Protein AF-A0A349FWA9-F1 (afdb_monomer)

Foldseek 3Di:
DLVVLLLVLLQQPLLACVQWDDDPVDPDIDGPSLVSLQVNQVCLVPDPCNVVLLDDPVNVVLVVVLVVLVVVLVVCVVVCVVVPNPVSVVVSVCSVRNCSSVSSCVVVDVVVCVVSNVVSLVSSLVQLVCCLPVPQFPCVCVVVVADGGHQARQTSNVHLLVSLLSLLVQLLVCVLVVNNVRNLVSLLNSLSHLDPNSLVNNVVSLVVVCVVVVDPCSVVSNVVSVVSNVPDDDPDDPRNPNPDCVVVVVVVVVVVD

Mean predicted aligned error: 5.36 Å

Secondary structure (DSSP, 8-state):
-HHHHHHHHHHHGGGGGGGEEE-TTSSSEEEHHHHHHHHHHHHHHTSTTHHHHT-STTHHHHHHHHHHHHHHHHHTHHHHTTTTHHHHHHHHHHHHHTTHHHHHHHHH-HHHHHHHHHHHHHHHHHHHHHHHHH--B-GGGGGGTPPP-BS---GGGT-HHHHHHHHHHHHHHHHHTT-HHHHHHHHHHHHHTT-HHHHHHHHHHHHHHHHHH--GGGGHHHHHHHHHHHHS---SSTTT-TT--HHHHHHHHHHH-

Structure (mmCIF, N/CA/C/O backbone):
data_AF-A0A349FWA9-F1
#
_entry.id   AF-A0A349FWA9-F1
#
loop_
_atom_site.group_PDB
_atom_site.id
_atom_site.type_symbol
_atom_site.label_atom_id
_atom_site.label_alt_id
_atom_site.label_comp_id
_atom_site.label_asym_id
_atom_site.label_entity_id
_atom_site.label_seq_id
_atom_site.pdbx_PDB_ins_code
_atom_site.Cartn_x
_atom_site.Cartn_y
_atom_site.Cartn_z
_atom_site.occupancy
_atom_site.B_iso_or_equiv
_atom_site.auth_seq_id
_atom_site.auth_comp_id
_atom_site.auth_asym_id
_atom_site.auth_atom_id
_atom_site.pdbx_PDB_model_num
ATOM 1 N N . MET A 1 1 ? -0.036 15.462 19.176 1.00 93.06 1 MET A N 1
ATOM 2 C CA . MET A 1 1 ? 1.122 14.867 18.472 1.00 93.06 1 MET A CA 1
ATOM 3 C C . MET A 1 1 ? 0.711 13.754 17.508 1.00 93.06 1 MET A C 1
ATOM 5 O O . MET A 1 1 ? 0.874 13.952 16.315 1.00 93.06 1 MET A O 1
ATOM 9 N N . THR A 1 2 ? 0.107 12.648 17.971 1.00 96.44 2 THR A N 1
ATOM 10 C CA . THR A 1 2 ? -0.265 11.483 17.129 1.00 96.44 2 THR A CA 1
ATOM 11 C C . THR A 1 2 ? -1.048 11.843 15.862 1.00 96.44 2 THR A C 1
ATOM 13 O O . THR A 1 2 ? -0.734 11.339 14.793 1.00 96.44 2 THR A O 1
ATOM 16 N N . TYR A 1 3 ? -2.023 12.757 15.954 1.00 97.25 3 TYR A N 1
ATOM 17 C CA . TYR A 1 3 ? -2.790 13.224 14.791 1.00 97.25 3 TYR A CA 1
ATOM 18 C C . TYR A 1 3 ? -1.904 13.819 13.686 1.00 97.25 3 TYR A C 1
ATOM 20 O O . TYR A 1 3 ? -2.007 13.405 12.539 1.00 97.25 3 TYR A O 1
ATOM 28 N N . PHE A 1 4 ? -1.003 14.742 14.030 1.00 98.00 4 PHE A N 1
ATOM 29 C CA . PHE A 1 4 ? -0.107 15.377 13.061 1.00 98.00 4 PHE A CA 1
ATOM 30 C C . PHE A 1 4 ? 0.889 14.381 12.459 1.00 98.00 4 PHE A C 1
ATOM 32 O O . PHE A 1 4 ? 1.137 14.428 11.260 1.00 98.00 4 PHE A O 1
ATOM 39 N N . LEU A 1 5 ? 1.396 13.433 13.256 1.00 98.12 5 LEU A N 1
ATOM 40 C CA . LEU A 1 5 ? 2.270 12.367 12.754 1.00 98.12 5 LEU A CA 1
ATOM 41 C C . LEU A 1 5 ? 1.534 11.421 11.790 1.00 98.12 5 LEU A C 1
ATOM 43 O O . LEU A 1 5 ? 2.110 10.992 10.793 1.00 98.12 5 LEU A O 1
ATOM 47 N N . LEU A 1 6 ? 0.249 11.137 12.031 1.00 97.62 6 LEU A N 1
ATOM 48 C CA . LEU A 1 6 ? -0.577 10.396 11.075 1.00 97.62 6 LEU A CA 1
ATOM 49 C C . LEU A 1 6 ? -0.814 11.178 9.786 1.00 97.62 6 LEU A C 1
ATOM 51 O O . LEU A 1 6 ? -0.736 10.590 8.714 1.00 97.62 6 LEU A O 1
ATOM 55 N N . LEU A 1 7 ? -1.078 12.486 9.865 1.00 98.25 7 LEU A N 1
ATOM 56 C CA . LEU A 1 7 ? -1.181 13.316 8.663 1.00 98.25 7 LEU A CA 1
ATOM 57 C C . LEU A 1 7 ? 0.127 13.289 7.870 1.00 98.25 7 LEU A C 1
ATOM 59 O O . LEU A 1 7 ? 0.095 13.079 6.662 1.00 98.25 7 LEU A O 1
ATOM 63 N N . LEU A 1 8 ? 1.268 13.422 8.548 1.00 98.25 8 LEU A N 1
ATOM 64 C CA . LEU A 1 8 ? 2.577 13.317 7.912 1.00 98.25 8 LEU A CA 1
ATOM 65 C C . LEU A 1 8 ? 2.768 11.944 7.254 1.00 98.25 8 LEU A C 1
ATOM 67 O O . LEU A 1 8 ? 3.168 11.879 6.100 1.00 98.25 8 LEU A O 1
ATOM 71 N N . THR A 1 9 ? 2.396 10.856 7.937 1.00 98.00 9 THR A N 1
ATOM 72 C CA . THR A 1 9 ? 2.423 9.496 7.366 1.00 98.00 9 THR A CA 1
ATOM 73 C C . THR A 1 9 ? 1.592 9.426 6.083 1.00 98.00 9 THR A C 1
ATOM 75 O O . THR A 1 9 ? 2.061 8.905 5.072 1.00 98.00 9 THR A O 1
ATOM 78 N N . 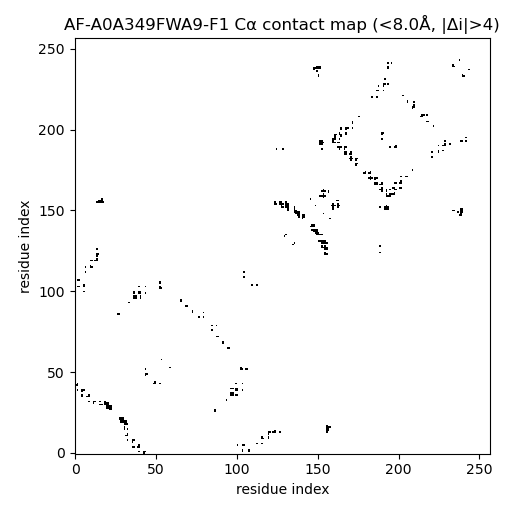LEU A 1 10 ? 0.376 9.990 6.104 1.00 98.00 10 LEU A N 1
ATOM 79 C CA . LEU A 1 10 ? -0.526 10.020 4.953 1.00 98.00 10 LEU A CA 1
ATOM 80 C C . LEU A 1 10 ? 0.058 10.806 3.774 1.00 98.00 10 LEU A C 1
ATOM 82 O O . LEU A 1 10 ? -0.127 10.394 2.638 1.00 98.00 10 LEU A O 1
ATOM 86 N N . TYR A 1 11 ? 0.790 11.889 4.010 1.00 98.00 11 TYR A N 1
ATOM 87 C CA . TYR A 1 11 ? 1.409 12.650 2.922 1.00 98.00 11 TYR A CA 1
ATOM 88 C C . TYR A 1 11 ? 2.767 12.097 2.469 1.00 98.00 11 TYR A C 1
ATOM 90 O O . TYR A 1 11 ? 3.175 12.379 1.349 1.00 98.00 11 TYR A O 1
ATOM 98 N N . VAL A 1 12 ? 3.446 11.286 3.284 1.00 97.94 12 VAL A N 1
ATOM 99 C CA . VAL A 1 12 ? 4.757 10.695 2.958 1.00 97.94 12 VAL A CA 1
ATOM 100 C C . VAL A 1 12 ? 4.633 9.374 2.199 1.00 97.94 12 VAL A C 1
ATOM 102 O O . VAL A 1 12 ? 5.381 9.150 1.248 1.00 97.94 12 VAL A O 1
ATOM 105 N N . TRP A 1 13 ? 3.695 8.497 2.576 1.00 97.19 13 TRP A N 1
ATOM 106 C CA . TRP A 1 13 ? 3.593 7.167 1.959 1.00 97.19 13 TRP A CA 1
ATOM 107 C C . TRP A 1 13 ? 3.430 7.166 0.424 1.00 97.19 13 TRP A C 1
ATOM 109 O O . TRP A 1 13 ? 3.991 6.258 -0.192 1.00 97.19 13 TRP A O 1
ATOM 119 N N . PRO A 1 14 ? 2.762 8.148 -0.232 1.00 98.06 14 PRO A N 1
ATOM 120 C CA . PRO A 1 14 ? 2.617 8.160 -1.686 1.00 98.06 14 PRO A CA 1
ATOM 121 C C . PRO A 1 14 ? 3.943 8.244 -2.439 1.00 98.06 14 PRO A C 1
ATOM 123 O O . PRO A 1 14 ? 3.976 7.939 -3.626 1.00 98.06 14 PRO A O 1
ATOM 126 N N . PHE A 1 15 ? 5.026 8.665 -1.785 1.00 97.75 15 PHE A N 1
ATOM 127 C CA . PHE A 1 15 ? 6.333 8.812 -2.418 1.00 97.75 15 PHE A CA 1
ATOM 128 C C . PHE A 1 15 ? 7.190 7.544 -2.358 1.00 97.75 15 PHE A C 1
ATOM 130 O O . PHE A 1 15 ? 8.155 7.453 -3.108 1.00 97.75 15 PHE A O 1
ATOM 137 N N . GLY A 1 16 ? 6.842 6.553 -1.531 1.00 94.44 16 GLY A N 1
ATOM 138 C CA . GLY A 1 16 ? 7.479 5.233 -1.555 1.00 94.44 16 GLY A CA 1
ATOM 139 C C . GLY A 1 16 ? 9.014 5.266 -1.568 1.00 94.44 16 GLY A C 1
ATOM 140 O O . GLY A 1 16 ? 9.646 5.838 -0.679 1.00 94.44 16 GLY A O 1
ATOM 141 N N . GLN A 1 17 ? 9.596 4.669 -2.612 1.00 94.62 17 GLN A N 1
ATOM 142 C CA . GLN A 1 17 ? 11.039 4.578 -2.861 1.00 94.62 17 GLN A CA 1
ATOM 143 C C . GLN A 1 17 ? 11.700 5.932 -3.162 1.00 94.62 17 GLN A C 1
ATOM 145 O O . GLN A 1 17 ? 12.908 6.064 -2.983 1.00 94.62 17 GLN A O 1
ATOM 150 N N . LEU A 1 18 ? 10.942 6.954 -3.578 1.00 94.81 18 LEU A N 1
ATOM 151 C CA . LEU A 1 18 ? 11.483 8.293 -3.858 1.00 94.81 18 LEU A CA 1
ATOM 152 C C . LEU A 1 18 ? 12.011 8.984 -2.595 1.00 94.81 18 LEU A C 1
ATOM 154 O O . LEU A 1 18 ? 12.867 9.855 -2.687 1.00 94.81 18 LEU A O 1
ATOM 158 N N . LEU A 1 19 ? 11.506 8.593 -1.421 1.00 95.75 19 LEU A N 1
ATOM 159 C CA . LEU A 1 19 ? 11.972 9.070 -0.115 1.00 95.75 19 LEU A CA 1
ATOM 160 C C . LEU A 1 19 ? 12.727 7.972 0.645 1.00 95.75 19 LEU A C 1
ATOM 162 O O . LEU A 1 19 ? 12.622 7.861 1.870 1.00 95.75 19 LEU A O 1
ATOM 166 N N . SER A 1 20 ? 13.447 7.126 -0.089 1.00 92.75 20 SER A N 1
ATOM 167 C CA . SER A 1 20 ? 14.335 6.120 0.479 1.00 92.75 20 SER A CA 1
ATOM 168 C C . SER A 1 20 ? 15.769 6.642 0.572 1.00 92.75 20 SER A C 1
ATOM 170 O O . SER A 1 20 ? 16.197 7.480 -0.222 1.00 92.75 20 SER A O 1
ATOM 172 N N . PHE A 1 21 ? 16.511 6.164 1.566 1.00 90.06 21 PHE A N 1
ATOM 173 C CA . PHE A 1 21 ? 17.928 6.457 1.720 1.00 90.06 21 PHE A CA 1
ATOM 174 C C . PHE A 1 21 ? 18.689 5.181 2.076 1.00 90.06 21 PHE A C 1
ATOM 176 O O . PHE A 1 21 ? 18.283 4.393 2.937 1.00 90.06 21 PHE A O 1
ATOM 183 N N . SER A 1 22 ? 19.807 4.983 1.385 1.00 85.50 22 SER A N 1
ATOM 184 C CA . SER A 1 22 ? 20.729 3.880 1.632 1.00 85.50 22 SER A CA 1
ATOM 185 C C . SER A 1 22 ? 21.863 4.379 2.513 1.00 85.50 22 SER A C 1
ATOM 187 O O . SER A 1 22 ? 22.521 5.368 2.192 1.00 85.50 22 SER A O 1
ATOM 189 N N . VAL A 1 23 ? 22.088 3.700 3.633 1.00 82.06 23 VAL A N 1
ATOM 190 C CA . VAL A 1 23 ? 23.223 3.975 4.516 1.00 82.06 23 VAL A CA 1
ATOM 191 C C . VAL A 1 23 ? 24.351 3.031 4.094 1.00 82.06 23 VAL A C 1
ATOM 193 O O . VAL A 1 23 ? 24.132 1.826 4.155 1.00 82.06 23 VAL A O 1
ATOM 196 N N . PRO A 1 24 ? 25.538 3.518 3.680 1.00 77.31 24 PRO A N 1
ATOM 197 C CA . PRO A 1 24 ? 26.596 2.673 3.110 1.00 77.31 24 PRO A CA 1
ATOM 198 C C . PRO A 1 24 ? 27.017 1.480 3.982 1.00 77.31 24 PRO A C 1
ATOM 200 O O . PRO A 1 24 ? 27.461 0.462 3.464 1.00 77.31 24 PRO A O 1
ATOM 203 N N . GLN A 1 25 ? 26.879 1.598 5.305 1.00 76.88 25 GLN A N 1
ATOM 204 C CA . GLN A 1 25 ? 27.239 0.564 6.277 1.00 76.88 25 GLN A CA 1
ATOM 205 C C . GLN A 1 25 ? 26.102 -0.426 6.579 1.00 76.88 25 GLN A C 1
ATOM 207 O O . GLN A 1 25 ? 26.331 -1.430 7.253 1.00 76.88 25 GLN A O 1
ATOM 212 N N . LEU A 1 26 ? 24.875 -0.150 6.129 1.00 75.62 26 LEU A N 1
ATOM 213 C CA . LEU A 1 26 ? 23.714 -1.009 6.348 1.00 75.62 26 LEU A CA 1
ATOM 214 C C . LEU A 1 26 ? 23.350 -1.705 5.038 1.00 75.62 26 LEU A C 1
ATOM 216 O O . LEU A 1 26 ? 23.169 -1.069 4.006 1.00 75.62 26 LEU A O 1
ATOM 220 N N . SER A 1 27 ? 23.159 -3.021 5.088 1.00 76.81 27 SER A N 1
ATOM 221 C CA . SER A 1 27 ? 22.726 -3.826 3.937 1.00 76.81 27 SER A CA 1
ATOM 222 C C . SER A 1 27 ? 21.251 -3.626 3.561 1.00 76.81 27 SER A C 1
ATOM 224 O O . SER A 1 27 ? 20.695 -4.414 2.798 1.00 76.81 27 SER A O 1
ATOM 226 N N . PHE A 1 28 ? 20.587 -2.605 4.111 1.00 78.19 28 PHE A N 1
ATOM 227 C CA . PHE A 1 28 ? 19.173 -2.346 3.884 1.00 78.19 28 PHE A CA 1
ATOM 228 C C . PHE A 1 28 ? 18.866 -0.868 3.703 1.00 78.19 28 PHE A C 1
ATOM 230 O O . PHE A 1 28 ? 19.484 0.017 4.295 1.00 78.19 28 PHE A O 1
ATOM 237 N N . THR A 1 29 ? 17.832 -0.630 2.908 1.00 87.19 29 THR A N 1
ATOM 238 C CA . THR A 1 29 ? 17.287 0.693 2.645 1.00 87.19 29 THR A CA 1
ATOM 239 C C . THR A 1 29 ? 16.315 1.095 3.747 1.00 87.19 29 THR A C 1
ATOM 241 O O . THR A 1 29 ? 15.430 0.318 4.135 1.00 87.19 29 THR A O 1
ATOM 244 N N . LEU A 1 30 ? 16.466 2.322 4.238 1.00 90.38 30 LEU A N 1
ATOM 245 C CA . LEU A 1 30 ? 15.535 2.955 5.162 1.00 90.38 30 LEU A CA 1
ATOM 246 C C . LEU A 1 30 ? 14.610 3.896 4.396 1.00 90.38 30 LEU A C 1
ATOM 248 O O . LEU A 1 30 ? 15.042 4.642 3.518 1.00 90.38 30 LEU A O 1
ATOM 252 N N . TYR A 1 31 ? 13.328 3.869 4.742 1.00 93.75 31 TYR A N 1
ATOM 253 C CA . TYR A 1 31 ? 12.343 4.774 4.165 1.00 93.75 31 TYR A CA 1
ATOM 254 C C . TYR A 1 31 ? 12.112 5.941 5.110 1.00 93.75 31 TYR A C 1
ATOM 256 O O . TYR A 1 31 ? 12.016 5.753 6.325 1.00 93.75 31 TYR A O 1
ATOM 264 N N . PHE A 1 32 ? 11.900 7.142 4.574 1.00 96.31 32 PHE A N 1
ATOM 265 C CA . PHE A 1 32 ? 11.426 8.258 5.394 1.00 96.31 32 PHE A CA 1
ATOM 266 C C . PHE A 1 32 ? 10.111 7.906 6.114 1.00 96.31 32 PHE A C 1
ATOM 268 O O . PHE A 1 32 ? 9.896 8.292 7.263 1.00 96.31 32 PHE A O 1
ATOM 275 N N . LEU A 1 33 ? 9.275 7.076 5.480 1.00 96.94 33 LEU A N 1
ATOM 276 C CA . LEU A 1 33 ? 8.078 6.511 6.094 1.00 96.94 33 LEU A CA 1
ATOM 277 C C . LEU A 1 33 ? 8.386 5.707 7.368 1.00 96.94 33 LEU A C 1
ATOM 279 O O . LEU A 1 33 ? 7.659 5.861 8.345 1.00 96.94 33 LEU A O 1
ATOM 283 N N . ASP A 1 34 ? 9.465 4.915 7.405 1.00 96.00 34 ASP A N 1
ATOM 284 C CA . ASP A 1 34 ? 9.836 4.136 8.598 1.00 96.00 34 ASP A CA 1
ATOM 285 C C . ASP A 1 34 ? 10.068 5.049 9.805 1.00 96.00 34 ASP A C 1
ATOM 287 O O . ASP A 1 34 ? 9.601 4.756 10.906 1.00 96.00 34 ASP A O 1
ATOM 291 N N . LEU A 1 35 ? 10.747 6.181 9.591 1.00 96.31 35 LEU A N 1
ATOM 292 C CA . LEU A 1 35 ? 11.027 7.159 10.641 1.00 96.31 35 LEU A CA 1
ATOM 293 C C . LEU A 1 35 ? 9.736 7.780 11.177 1.00 96.31 35 LEU A C 1
ATOM 295 O O . LEU A 1 35 ? 9.523 7.833 12.389 1.00 96.31 35 LEU A O 1
ATOM 299 N N . VAL A 1 36 ? 8.840 8.214 10.287 1.00 97.94 36 VAL A N 1
ATOM 300 C CA . VAL A 1 36 ? 7.564 8.822 10.692 1.00 97.94 36 VAL A CA 1
ATOM 301 C C . VAL A 1 36 ? 6.694 7.809 11.441 1.00 97.94 36 VAL A C 1
ATOM 303 O O . VAL A 1 36 ? 6.123 8.135 12.483 1.00 97.94 36 VAL A O 1
ATOM 306 N N . VAL A 1 37 ? 6.629 6.566 10.961 1.00 98.12 37 VAL A N 1
ATOM 307 C CA . VAL A 1 37 ? 5.858 5.481 11.587 1.00 98.12 37 VAL A CA 1
ATOM 308 C C . VAL A 1 37 ? 6.448 5.096 12.950 1.00 98.12 37 VAL A C 1
ATOM 310 O O . VAL A 1 37 ? 5.698 4.871 13.902 1.00 98.12 37 VAL A O 1
ATOM 313 N N . PHE A 1 38 ? 7.774 5.118 13.099 1.00 98.00 38 PHE A N 1
ATOM 314 C CA . PHE A 1 38 ? 8.429 4.954 14.397 1.00 98.00 38 PHE A CA 1
ATOM 315 C C . PHE A 1 38 ? 8.049 6.066 15.383 1.00 98.00 38 PHE A C 1
ATOM 317 O O . PHE A 1 38 ? 7.692 5.779 16.527 1.00 98.00 38 PHE A O 1
ATOM 324 N N . LEU A 1 39 ? 8.015 7.327 14.941 1.00 98.25 39 LEU A N 1
ATOM 325 C CA . LEU A 1 39 ? 7.539 8.434 15.777 1.00 98.25 39 LEU A CA 1
ATOM 326 C C . LEU A 1 39 ? 6.056 8.280 16.151 1.00 98.25 39 LEU A C 1
ATOM 328 O O . LEU A 1 39 ? 5.678 8.583 17.288 1.00 98.25 39 LEU A O 1
ATOM 332 N N . VAL A 1 40 ? 5.210 7.775 15.241 1.00 98.25 40 VAL A N 1
ATOM 333 C CA . VAL A 1 40 ? 3.814 7.429 15.568 1.00 98.25 40 VAL A CA 1
ATOM 334 C C . VAL A 1 40 ? 3.787 6.388 16.685 1.00 98.25 40 VAL A C 1
ATOM 336 O O . VAL A 1 40 ? 3.109 6.616 17.690 1.00 98.25 40 VAL A O 1
ATOM 339 N N . PHE A 1 41 ? 4.552 5.302 16.563 1.00 98.19 41 PHE A N 1
ATOM 340 C CA . PHE A 1 41 ? 4.643 4.263 17.588 1.00 98.19 41 PHE A CA 1
ATOM 341 C C . PHE A 1 41 ? 5.072 4.825 18.951 1.00 98.19 41 PHE A C 1
ATOM 343 O O . PHE A 1 41 ? 4.356 4.619 19.936 1.00 98.19 41 PHE A O 1
ATOM 350 N N . LEU A 1 42 ? 6.156 5.610 19.011 1.00 97.88 42 LEU A N 1
ATOM 351 C CA . LEU A 1 42 ? 6.598 6.252 20.256 1.00 97.88 42 LEU A CA 1
ATOM 352 C C . LEU A 1 42 ? 5.507 7.157 20.845 1.00 97.88 42 LEU A C 1
ATOM 354 O O . LEU A 1 42 ? 5.255 7.119 22.050 1.00 97.88 42 LEU A O 1
ATOM 358 N N . SER A 1 43 ? 4.791 7.914 20.004 1.00 97.81 43 SER A N 1
ATOM 359 C CA . SER A 1 43 ? 3.692 8.771 20.468 1.00 97.81 43 SER A CA 1
ATOM 360 C C . SER A 1 43 ? 2.556 7.991 21.144 1.00 97.81 43 SER A C 1
ATOM 362 O O . SER A 1 43 ? 1.914 8.519 22.053 1.00 97.81 43 SER A O 1
ATOM 364 N N . LEU A 1 44 ? 2.306 6.742 20.726 1.00 96.94 44 LEU A N 1
ATOM 365 C CA . LEU A 1 44 ? 1.308 5.874 21.354 1.00 96.94 44 LEU A CA 1
ATOM 366 C C . LEU A 1 44 ? 1.827 5.248 22.647 1.00 96.94 44 LEU A C 1
ATOM 368 O O . LEU A 1 44 ? 1.109 5.239 23.646 1.00 96.94 44 LEU A O 1
ATOM 372 N N . VAL A 1 45 ? 3.061 4.736 22.637 1.00 96.31 45 VAL A N 1
ATOM 373 C CA . VAL A 1 45 ? 3.674 4.064 23.795 1.00 96.31 45 VAL A CA 1
ATOM 374 C C . VAL A 1 45 ? 3.824 5.024 24.974 1.00 96.31 45 VAL A C 1
ATOM 376 O O . VAL A 1 45 ? 3.500 4.660 26.106 1.00 96.31 45 VAL A O 1
ATOM 379 N N . PHE A 1 46 ? 4.224 6.269 24.713 1.00 97.06 46 PHE A N 1
ATOM 380 C CA . PHE A 1 46 ? 4.358 7.305 25.740 1.00 97.06 46 PHE A CA 1
ATOM 381 C C . PHE A 1 46 ? 3.051 8.054 26.045 1.00 97.06 46 PHE A C 1
ATOM 383 O O . PHE A 1 46 ? 3.023 8.933 26.907 1.00 97.06 46 PHE A O 1
ATOM 390 N N . SER A 1 47 ? 1.938 7.702 25.392 1.00 96.00 47 SER A N 1
ATOM 391 C CA . SER A 1 47 ? 0.636 8.282 25.717 1.00 96.00 47 SER A CA 1
ATOM 392 C C . SER A 1 47 ? 0.168 7.847 27.107 1.00 96.00 47 SER A C 1
ATOM 394 O O . SER A 1 47 ? 0.222 6.668 27.471 1.00 96.00 47 SER A O 1
ATOM 396 N N . ARG A 1 48 ? -0.415 8.785 27.867 1.00 94.94 48 ARG A N 1
ATOM 397 C CA . ARG A 1 48 ? -1.098 8.478 29.139 1.00 94.94 48 ARG A CA 1
ATOM 398 C C . ARG A 1 48 ? -2.222 7.449 28.955 1.00 94.94 48 ARG A C 1
ATOM 400 O O . ARG A 1 48 ? -2.502 6.686 29.871 1.00 94.94 48 ARG A O 1
ATOM 407 N N . LYS A 1 49 ? -2.809 7.377 27.753 1.00 93.38 49 LYS A N 1
ATOM 408 C CA . LYS A 1 49 ? -3.899 6.454 27.393 1.00 93.38 49 LYS A CA 1
ATOM 409 C C . LYS A 1 49 ? -3.425 5.165 26.708 1.00 93.38 49 LYS A C 1
ATOM 411 O O . LYS A 1 49 ? -4.235 4.476 26.097 1.00 93.38 49 LYS A O 1
ATOM 416 N N . ARG A 1 50 ? -2.133 4.804 26.784 1.00 93.44 50 ARG A N 1
ATOM 417 C CA . ARG A 1 50 ? -1.572 3.646 26.052 1.00 93.44 50 ARG A CA 1
ATOM 418 C C . ARG A 1 50 ? -2.376 2.350 26.224 1.00 93.44 50 ARG A C 1
ATOM 420 O O . ARG A 1 50 ? -2.613 1.652 25.246 1.00 93.44 50 ARG A O 1
ATOM 427 N N . LYS A 1 51 ? -2.848 2.051 27.443 1.00 92.12 51 LYS A N 1
ATOM 428 C CA . LYS A 1 51 ? -3.612 0.824 27.725 1.00 92.12 51 LYS A CA 1
ATOM 429 C C . LYS A 1 51 ? -4.918 0.779 26.932 1.00 92.12 51 LYS A C 1
ATOM 431 O O . LYS A 1 51 ? -5.212 -0.241 26.329 1.00 92.12 51 LYS A O 1
ATOM 436 N N . GLU A 1 52 ? -5.654 1.887 26.888 1.00 92.38 52 GLU A N 1
ATOM 437 C CA . GLU A 1 52 ? -6.905 2.009 26.129 1.00 92.38 52 GLU A CA 1
ATOM 438 C C . GLU A 1 52 ? -6.658 1.948 24.618 1.00 92.38 52 GLU A C 1
ATOM 440 O O . GLU A 1 52 ? -7.397 1.291 23.891 1.00 92.38 52 GLU A O 1
ATOM 445 N N . ILE A 1 53 ? -5.595 2.609 24.145 1.00 93.00 53 ILE A N 1
ATOM 446 C CA . ILE A 1 53 ? -5.243 2.683 22.720 1.00 93.00 53 ILE A CA 1
ATOM 447 C C . ILE A 1 53 ? -4.959 1.292 22.152 1.00 93.00 53 ILE A C 1
ATOM 449 O O . ILE A 1 53 ? -5.463 0.946 21.082 1.00 93.00 53 ILE A O 1
ATOM 453 N N . PHE A 1 54 ? -4.168 0.496 22.872 1.00 93.31 54 PHE A N 1
ATOM 454 C CA . PHE A 1 54 ? -3.811 -0.856 22.453 1.00 93.31 54 PHE A CA 1
ATOM 455 C C . PHE A 1 54 ? -4.871 -1.900 22.822 1.00 93.31 54 PHE A C 1
ATOM 457 O O . PHE A 1 54 ? -4.683 -3.069 22.506 1.00 93.31 54 PHE A O 1
ATOM 464 N N . LEU A 1 55 ? -6.000 -1.534 23.437 1.00 92.00 55 LEU A N 1
ATOM 465 C CA . LEU A 1 55 ? -7.069 -2.484 23.747 1.00 92.00 55 LEU A CA 1
ATOM 466 C C . LEU A 1 55 ? -7.997 -2.668 22.535 1.00 92.00 55 LEU A C 1
ATOM 468 O O . LEU A 1 55 ? -8.712 -1.753 22.119 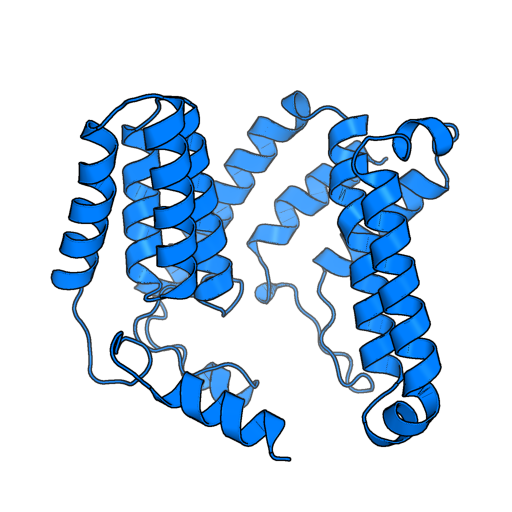1.00 92.00 55 LEU A O 1
ATOM 472 N N . GLY A 1 56 ? -8.019 -3.859 21.938 1.00 88.12 56 GLY A N 1
ATOM 473 C CA . GLY A 1 56 ? -8.866 -4.151 20.782 1.00 88.12 56 GLY A CA 1
ATOM 474 C C . GLY A 1 56 ? -8.900 -5.625 20.400 1.00 88.12 56 GLY A C 1
ATOM 475 O O . GLY A 1 56 ? -8.083 -6.419 20.861 1.00 88.12 56 GLY A O 1
ATOM 476 N N . SER A 1 57 ? -9.836 -5.979 19.517 1.00 90.31 57 SER A N 1
ATOM 477 C CA . SER A 1 57 ? -10.012 -7.352 19.025 1.00 90.31 57 SER A CA 1
ATOM 478 C C . SER A 1 57 ? -8.771 -7.894 18.312 1.00 90.31 57 SER A C 1
ATOM 480 O O . SER A 1 57 ? -8.470 -9.077 18.424 1.00 90.31 57 SER A O 1
ATOM 482 N N . ILE A 1 58 ? -8.019 -7.028 17.625 1.00 94.06 58 ILE A N 1
ATOM 483 C CA . ILE A 1 58 ? -6.802 -7.416 16.900 1.00 94.06 58 ILE A CA 1
ATOM 484 C C . ILE A 1 58 ? -5.568 -7.544 17.801 1.00 94.06 58 ILE A C 1
ATOM 486 O O . ILE A 1 58 ? -4.598 -8.184 17.412 1.00 94.06 58 ILE A O 1
ATOM 490 N N . THR A 1 59 ? -5.588 -6.979 19.012 1.00 94.62 59 THR A N 1
ATOM 491 C CA . THR A 1 59 ? -4.395 -6.896 19.865 1.00 94.62 59 THR A CA 1
ATOM 492 C C . THR A 1 59 ? -3.891 -8.270 20.275 1.00 94.62 59 THR A C 1
ATOM 494 O O . THR A 1 59 ? -2.705 -8.547 20.135 1.00 94.62 59 THR A O 1
ATOM 497 N N . LYS A 1 60 ? -4.775 -9.153 20.755 1.00 95.31 60 LYS A N 1
ATOM 498 C CA . LYS A 1 60 ? -4.375 -10.499 21.189 1.00 95.31 60 LYS A CA 1
ATOM 499 C C . LYS A 1 60 ? -3.831 -11.341 20.020 1.00 95.31 60 LYS A C 1
ATOM 501 O O . LYS A 1 60 ? -2.724 -11.852 20.168 1.00 95.31 60 LYS A O 1
ATOM 506 N N . PRO A 1 61 ? -4.519 -11.453 18.863 1.00 96.31 61 PRO A N 1
ATOM 507 C CA . PRO A 1 61 ? -3.959 -12.123 17.688 1.00 96.31 61 PRO A CA 1
ATOM 508 C C . PRO A 1 61 ? -2.618 -11.538 17.238 1.00 96.31 61 PRO A C 1
ATOM 510 O O . PRO A 1 61 ? -1.689 -12.291 16.958 1.00 96.31 61 PRO A O 1
ATOM 513 N N . LEU A 1 62 ? -2.494 -10.206 17.220 1.00 96.25 62 LEU A N 1
ATOM 514 C CA . LEU A 1 62 ? -1.256 -9.533 16.837 1.00 96.25 62 LEU A CA 1
ATOM 515 C C . LEU A 1 62 ? -0.113 -9.864 17.801 1.00 96.25 62 LEU A C 1
ATOM 517 O O . LEU A 1 62 ? 0.979 -10.178 17.345 1.00 96.25 62 LEU A O 1
ATOM 521 N N . LEU A 1 63 ? -0.352 -9.832 19.114 1.00 95.75 63 LEU A N 1
ATOM 522 C CA . LEU A 1 63 ? 0.663 -10.182 20.108 1.00 95.75 63 LEU A CA 1
ATOM 523 C C . LEU A 1 63 ? 1.113 -11.635 19.965 1.00 95.75 63 LEU A C 1
ATOM 525 O O . LEU A 1 63 ? 2.312 -11.879 19.964 1.00 95.75 63 LEU A O 1
ATOM 529 N N . ILE A 1 64 ? 0.184 -12.578 19.775 1.00 97.00 64 ILE A N 1
ATOM 530 C CA . ILE A 1 64 ? 0.528 -13.989 19.538 1.00 97.00 64 ILE A CA 1
ATOM 531 C C . ILE A 1 64 ? 1.409 -14.113 18.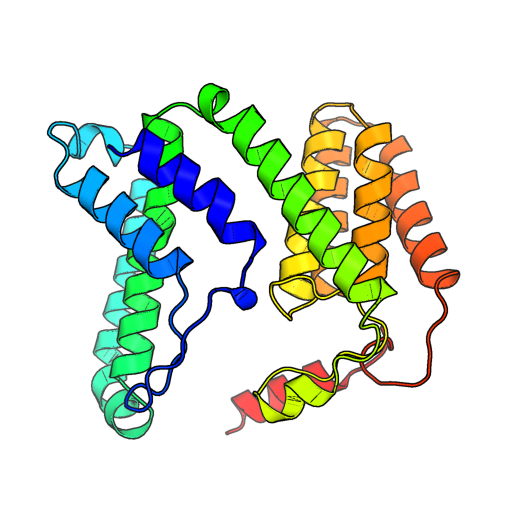292 1.00 97.00 64 ILE A C 1
ATOM 533 O O . ILE A 1 64 ? 2.462 -14.745 18.343 1.00 97.00 64 ILE A O 1
ATOM 537 N N . PHE A 1 65 ? 1.017 -13.473 17.190 1.00 97.19 65 PHE A N 1
ATOM 538 C CA . PHE A 1 65 ? 1.784 -13.497 15.949 1.00 97.19 65 PHE A CA 1
ATOM 539 C C . PHE A 1 65 ? 3.186 -12.888 16.113 1.00 97.19 65 PHE A C 1
ATOM 541 O O . PHE A 1 65 ? 4.173 -13.498 15.704 1.00 97.19 65 PHE A O 1
ATOM 548 N N . LEU A 1 66 ? 3.295 -11.726 16.765 1.00 96.50 66 LEU A N 1
ATOM 549 C CA . LEU A 1 66 ? 4.578 -11.076 17.038 1.00 96.50 66 LEU A CA 1
ATOM 550 C C . LEU A 1 66 ? 5.456 -11.910 17.980 1.00 96.50 66 LEU A C 1
ATOM 552 O O . LEU A 1 66 ? 6.666 -11.972 17.775 1.00 96.50 66 LEU A O 1
ATOM 556 N N . SER A 1 67 ? 4.870 -12.587 18.971 1.00 96.50 67 SER A N 1
ATOM 557 C CA . SER A 1 67 ? 5.594 -13.515 19.844 1.00 96.50 67 SER A CA 1
ATOM 558 C C . SER A 1 67 ? 6.140 -14.706 19.064 1.00 96.50 67 SER A C 1
ATOM 560 O O . SER A 1 67 ? 7.308 -15.039 19.228 1.00 96.50 67 SER A O 1
ATOM 562 N N . VAL A 1 68 ? 5.343 -15.310 18.177 1.00 96.94 68 VAL A N 1
ATOM 563 C CA . VAL A 1 68 ? 5.809 -16.404 17.310 1.00 96.94 68 VAL A CA 1
ATOM 564 C C . VAL A 1 68 ? 6.944 -15.929 16.399 1.00 96.94 68 VAL A C 1
ATOM 566 O O . VAL A 1 68 ? 7.967 -16.602 16.308 1.00 96.94 68 VAL A O 1
ATOM 569 N N . ALA A 1 69 ? 6.816 -14.749 15.785 1.00 94.88 69 ALA A N 1
ATOM 570 C CA . ALA A 1 69 ? 7.867 -14.175 14.944 1.00 94.88 69 ALA A CA 1
ATOM 571 C C . ALA A 1 69 ? 9.164 -13.901 15.732 1.00 94.88 69 ALA A C 1
ATOM 573 O O . ALA A 1 69 ? 10.256 -14.216 15.259 1.00 94.88 69 ALA A O 1
ATOM 574 N N . ALA A 1 70 ? 9.053 -13.371 16.954 1.00 94.44 70 ALA A N 1
ATOM 575 C CA . ALA A 1 70 ? 10.198 -13.128 17.828 1.00 94.44 70 ALA A CA 1
ATOM 576 C C . ALA A 1 70 ? 10.875 -14.435 18.270 1.00 94.44 70 ALA A C 1
ATOM 578 O O . ALA A 1 70 ? 12.096 -14.550 18.187 1.00 94.44 70 ALA A O 1
ATOM 579 N N . ILE A 1 71 ? 10.095 -15.439 18.676 1.00 94.75 71 ILE A N 1
ATOM 580 C CA . ILE A 1 71 ? 10.598 -16.772 19.039 1.00 94.75 71 ILE A CA 1
ATOM 581 C C . ILE A 1 71 ? 11.297 -17.424 17.838 1.00 94.75 71 ILE A C 1
ATOM 583 O O . ILE A 1 71 ? 12.390 -17.969 17.982 1.00 94.75 71 ILE A O 1
ATOM 587 N N . SER A 1 72 ? 10.714 -17.309 16.642 1.00 92.12 72 SER A N 1
ATOM 588 C CA . SER A 1 72 ? 11.329 -17.788 15.402 1.00 92.12 72 SER A CA 1
ATOM 589 C C . SER A 1 72 ? 12.687 -17.130 15.156 1.00 92.12 72 SER A C 1
ATOM 591 O O . SER A 1 72 ? 13.638 -17.822 14.796 1.00 92.12 72 SER A O 1
ATOM 593 N N . LEU A 1 73 ? 12.819 -15.818 15.379 1.00 90.06 73 LEU A N 1
ATOM 594 C CA . LEU A 1 73 ? 14.110 -15.136 15.255 1.00 90.06 73 LEU A CA 1
ATOM 595 C C . LEU A 1 73 ? 15.127 -15.667 16.276 1.00 90.06 73 LEU A C 1
ATOM 597 O O . LEU A 1 73 ? 16.266 -15.926 15.899 1.00 90.06 73 LEU A O 1
ATOM 601 N N . VAL A 1 74 ? 14.710 -15.883 17.531 1.00 90.94 74 VAL A N 1
ATOM 602 C CA . VAL A 1 74 ? 15.570 -16.418 18.604 1.00 90.94 74 VAL A CA 1
ATOM 603 C C . VAL A 1 74 ? 16.103 -17.814 18.263 1.00 90.94 74 VAL A C 1
ATOM 605 O O . VAL A 1 74 ? 17.301 -18.063 18.396 1.00 90.94 74 VAL A O 1
ATOM 608 N N . PHE A 1 75 ? 15.253 -18.718 17.770 1.00 90.00 75 PHE A N 1
ATOM 609 C CA . PHE A 1 75 ? 15.695 -20.061 17.376 1.00 90.00 75 PHE A CA 1
ATOM 610 C C . PHE A 1 75 ? 16.659 -20.049 16.187 1.00 90.00 75 PHE A C 1
ATOM 612 O O . PHE A 1 75 ? 17.560 -20.883 16.116 1.00 90.00 75 PHE A O 1
ATOM 619 N N . ASN A 1 76 ? 16.522 -19.072 15.290 1.00 86.38 76 ASN A N 1
ATOM 620 C CA . ASN A 1 76 ? 17.358 -18.949 14.100 1.00 86.38 76 ASN A CA 1
ATOM 621 C C . ASN A 1 76 ? 18.602 -18.066 14.304 1.00 86.38 76 ASN A C 1
ATOM 623 O O . ASN A 1 76 ? 19.326 -17.820 13.341 1.00 86.38 76 ASN A O 1
ATOM 627 N N . LEU A 1 77 ? 18.915 -17.618 15.531 1.00 84.38 77 LEU A N 1
ATOM 628 C CA . LEU A 1 77 ? 20.083 -16.757 15.783 1.00 84.38 77 LEU A CA 1
ATOM 629 C C . LEU A 1 77 ? 21.394 -17.403 15.315 1.00 84.38 77 LEU A C 1
ATOM 631 O O . LEU A 1 77 ? 22.213 -16.728 14.699 1.00 84.38 77 LEU A O 1
ATOM 635 N N . LYS A 1 78 ? 21.574 -18.712 15.545 1.00 74.56 78 LYS A N 1
ATOM 636 C CA . LYS A 1 78 ? 22.805 -19.432 15.166 1.00 74.56 78 LYS A CA 1
ATOM 637 C C . LYS A 1 78 ? 23.029 -19.470 13.651 1.00 74.56 78 LYS A C 1
ATOM 639 O O . LYS A 1 78 ? 24.166 -19.354 13.212 1.00 74.56 78 LYS A O 1
ATOM 644 N N . GLN A 1 79 ? 21.957 -19.587 12.867 1.00 68.25 79 GLN A N 1
ATOM 645 C CA . GLN A 1 79 ? 22.009 -19.582 11.401 1.00 68.25 79 GLN A CA 1
ATOM 646 C C . GLN A 1 79 ? 22.006 -18.151 10.828 1.00 68.25 79 GLN A C 1
ATOM 648 O O . GLN A 1 79 ? 22.542 -17.900 9.754 1.00 68.25 79 GLN A O 1
ATOM 653 N N . GLY A 1 80 ? 21.442 -17.186 11.561 1.00 59.78 80 GLY A N 1
ATOM 654 C CA . GLY A 1 80 ? 21.367 -15.779 11.164 1.00 59.78 80 GLY A CA 1
ATOM 655 C C . GLY A 1 80 ? 22.688 -15.011 11.266 1.00 59.78 80 GLY A C 1
ATOM 656 O O . GLY A 1 80 ? 22.847 -14.000 10.580 1.00 59.78 80 GLY A O 1
ATOM 657 N N . ILE A 1 81 ? 23.651 -15.477 12.072 1.00 60.03 81 ILE A N 1
ATOM 658 C CA . ILE A 1 81 ? 24.970 -14.829 12.212 1.00 60.03 81 ILE A CA 1
ATOM 659 C C . ILE A 1 81 ? 25.737 -14.811 10.877 1.00 60.03 81 ILE A C 1
ATOM 661 O O . ILE A 1 81 ? 26.425 -13.834 10.598 1.00 60.03 81 ILE A O 1
ATOM 665 N N . SER A 1 82 ? 25.564 -15.817 10.012 1.00 58.97 82 SER A N 1
ATOM 666 C CA . SER A 1 82 ? 26.235 -15.890 8.704 1.00 58.97 82 SER A CA 1
ATOM 667 C C . SER A 1 82 ? 25.508 -15.160 7.565 1.00 58.97 82 SER A C 1
ATOM 669 O O . SER A 1 82 ? 26.126 -14.910 6.536 1.00 58.97 82 SER A O 1
ATOM 671 N N . VAL A 1 83 ? 24.219 -14.819 7.719 1.00 58.94 83 VAL A N 1
ATOM 672 C CA . VAL A 1 83 ? 23.368 -14.298 6.618 1.00 58.94 83 VAL A CA 1
ATOM 673 C C . VAL A 1 83 ? 22.838 -12.875 6.871 1.00 58.94 83 VAL A C 1
ATOM 675 O O . VAL A 1 83 ? 22.344 -12.224 5.956 1.00 58.94 83 VAL A O 1
ATOM 678 N N . GLY A 1 84 ? 22.998 -12.329 8.080 1.00 73.44 84 GLY A N 1
ATOM 679 C CA . GLY A 1 84 ? 22.670 -10.927 8.373 1.00 73.44 84 GLY A CA 1
ATOM 680 C C . GLY A 1 84 ? 21.617 -10.762 9.462 1.00 73.44 84 GLY A C 1
ATOM 681 O O . GLY A 1 84 ? 20.552 -10.195 9.237 1.00 73.44 84 GLY A O 1
ATOM 682 N N . LEU A 1 85 ? 21.938 -11.197 10.679 1.00 81.62 85 LEU A N 1
ATOM 683 C CA . LEU A 1 85 ? 21.124 -11.006 11.884 1.00 81.62 85 LEU A CA 1
ATOM 684 C C . LEU A 1 85 ? 20.586 -9.567 12.077 1.00 81.62 85 LEU A C 1
ATOM 686 O O . LEU A 1 85 ? 19.410 -9.439 12.434 1.00 81.62 85 LEU A O 1
ATOM 690 N N . PRO A 1 86 ? 21.349 -8.485 11.791 1.00 83.25 86 PRO A N 1
ATOM 691 C CA . PRO A 1 86 ? 20.815 -7.124 11.857 1.00 83.25 86 PRO A CA 1
ATOM 692 C C . PRO A 1 86 ? 19.614 -6.910 10.930 1.00 83.25 86 PRO A C 1
ATOM 694 O O . PRO A 1 86 ? 18.623 -6.313 11.342 1.00 83.25 86 PRO A O 1
ATOM 697 N N . LEU A 1 87 ? 19.658 -7.447 9.707 1.00 84.31 87 LEU A N 1
ATOM 698 C CA . LEU A 1 87 ? 18.589 -7.308 8.719 1.00 84.31 87 LEU A CA 1
ATOM 699 C C . LEU A 1 87 ? 17.283 -7.932 9.228 1.00 84.31 87 LEU A C 1
ATOM 701 O O . LEU A 1 87 ? 16.241 -7.275 9.251 1.00 84.31 87 LEU A O 1
ATOM 705 N N . SER A 1 88 ? 17.352 -9.180 9.697 1.00 87.69 88 SER A N 1
ATOM 706 C CA . SER A 1 88 ? 16.201 -9.897 10.258 1.00 87.69 88 SER A CA 1
ATOM 707 C C . SER A 1 88 ? 15.620 -9.185 11.482 1.00 87.69 88 SER A C 1
ATOM 709 O O . SER A 1 88 ? 14.399 -9.105 11.632 1.00 87.69 88 SER A O 1
ATOM 711 N N . PHE A 1 89 ? 16.479 -8.609 12.328 1.00 89.50 89 PHE A N 1
ATOM 712 C CA . PHE A 1 89 ? 16.047 -7.800 13.466 1.00 89.50 89 PHE A CA 1
ATOM 713 C C . PHE A 1 89 ? 15.305 -6.528 13.027 1.00 89.50 89 PHE A C 1
ATOM 715 O O . PHE A 1 89 ? 14.219 -6.255 13.539 1.00 89.50 89 PHE A O 1
ATOM 722 N N . PHE A 1 90 ? 15.825 -5.771 12.053 1.00 89.81 90 PHE A N 1
ATOM 723 C CA . PHE A 1 90 ? 15.152 -4.567 11.549 1.00 89.81 90 PHE A CA 1
ATOM 724 C C . PHE A 1 90 ? 13.815 -4.878 10.861 1.00 89.81 90 PHE A C 1
ATOM 726 O O . PHE A 1 90 ? 12.862 -4.107 11.000 1.00 89.81 90 PHE A O 1
ATOM 733 N N . TYR A 1 91 ? 13.692 -6.022 10.182 1.00 91.31 91 TYR A N 1
ATOM 734 C CA . TYR A 1 91 ? 12.401 -6.476 9.657 1.00 91.31 91 TYR A CA 1
ATOM 735 C C . TYR A 1 91 ? 11.402 -6.819 10.768 1.00 91.31 91 TYR A C 1
ATOM 737 O O . TYR A 1 91 ? 10.243 -6.404 10.683 1.00 91.31 91 TYR A O 1
ATOM 745 N N . LEU A 1 92 ? 11.835 -7.505 11.833 1.00 93.81 92 LEU A N 1
ATOM 746 C CA . LEU A 1 92 ? 10.983 -7.748 13.002 1.00 93.81 92 LEU A CA 1
ATOM 747 C C . LEU A 1 92 ? 10.574 -6.428 13.672 1.00 93.81 92 LEU A C 1
ATOM 749 O O . LEU A 1 92 ? 9.415 -6.255 14.049 1.00 93.81 92 LEU A O 1
ATOM 753 N N . LEU A 1 93 ? 11.494 -5.468 13.760 1.00 94.75 93 LEU A N 1
ATOM 754 C CA . LEU A 1 93 ? 11.216 -4.140 14.293 1.00 94.75 93 LEU A CA 1
ATOM 755 C C . LEU A 1 93 ? 10.148 -3.414 13.457 1.00 94.75 93 LEU A C 1
ATOM 757 O O . LEU A 1 93 ? 9.176 -2.913 14.025 1.00 94.75 93 LEU A O 1
ATOM 761 N N . ARG A 1 94 ? 10.248 -3.425 12.118 1.00 95.12 94 ARG A N 1
ATOM 762 C CA . ARG A 1 94 ? 9.182 -2.909 11.234 1.00 95.12 94 ARG A CA 1
ATOM 763 C C . ARG A 1 94 ? 7.847 -3.602 11.517 1.00 95.12 94 ARG A C 1
ATOM 765 O O . ARG A 1 94 ? 6.834 -2.923 11.677 1.00 95.12 94 ARG A O 1
ATOM 772 N N . LEU A 1 95 ? 7.842 -4.928 11.648 1.00 95.69 95 LEU A N 1
ATOM 773 C CA . LEU A 1 95 ? 6.628 -5.705 11.914 1.00 95.69 95 LEU A CA 1
ATOM 774 C C . LEU A 1 95 ? 5.957 -5.335 13.248 1.00 95.69 95 LEU A C 1
ATOM 776 O O . LEU A 1 95 ? 4.731 -5.334 13.332 1.00 95.69 95 LEU A O 1
ATOM 780 N N . ILE A 1 96 ? 6.740 -4.982 14.271 1.00 95.94 96 ILE A N 1
ATOM 781 C CA . ILE A 1 96 ? 6.238 -4.515 15.573 1.00 95.94 96 ILE A CA 1
ATOM 782 C C . ILE A 1 96 ? 5.689 -3.083 15.478 1.00 95.94 96 ILE A C 1
ATOM 784 O O . ILE A 1 96 ? 4.644 -2.778 16.058 1.00 95.94 96 ILE A O 1
ATOM 788 N N . ILE A 1 97 ? 6.379 -2.196 14.756 1.00 97.25 97 ILE A N 1
ATOM 789 C CA . ILE A 1 97 ? 6.056 -0.763 14.715 1.00 97.25 97 ILE A CA 1
ATOM 790 C C . ILE A 1 97 ? 4.864 -0.478 13.793 1.00 97.25 97 ILE A C 1
ATOM 792 O O . ILE A 1 97 ? 3.969 0.272 14.181 1.00 97.25 97 ILE A O 1
ATOM 796 N N . TYR A 1 98 ? 4.809 -1.041 12.584 1.00 96.88 98 TYR A N 1
ATOM 797 C CA . TYR A 1 98 ? 3.805 -0.673 11.570 1.00 96.88 98 TYR A CA 1
ATOM 798 C C . TYR A 1 98 ? 2.334 -0.866 11.996 1.00 96.88 98 TYR A C 1
ATOM 800 O O . TYR A 1 98 ? 1.510 -0.006 11.667 1.00 96.88 98 TYR A O 1
ATOM 808 N N . PRO A 1 99 ? 1.963 -1.893 12.791 1.00 96.56 99 PRO A N 1
ATOM 809 C CA . PRO A 1 99 ? 0.618 -2.004 13.358 1.00 96.56 99 PRO A CA 1
ATOM 810 C C . PRO A 1 99 ? 0.188 -0.799 14.209 1.00 96.56 99 PRO A C 1
ATOM 812 O O . PRO A 1 99 ? -1.011 -0.570 14.384 1.00 96.56 99 PRO A O 1
ATOM 815 N N . SER A 1 100 ? 1.128 0.014 14.706 1.00 96.25 100 SER A N 1
ATOM 816 C CA . SER A 1 100 ? 0.815 1.262 15.414 1.00 96.25 100 SER A CA 1
ATOM 817 C C . SER A 1 100 ? -0.043 2.220 14.588 1.00 96.25 100 SER A C 1
ATOM 819 O O . SER A 1 100 ? -0.861 2.927 15.171 1.00 96.25 100 SER A O 1
ATOM 821 N N . LEU A 1 101 ? 0.049 2.197 13.253 1.00 97.06 101 LEU A N 1
ATOM 822 C CA . LEU A 1 101 ? -0.793 3.020 12.381 1.00 97.06 101 LEU A CA 1
ATOM 823 C C . LEU A 1 101 ? -2.280 2.693 12.536 1.00 97.06 101 LEU A C 1
ATOM 825 O O . LEU A 1 101 ? -3.105 3.605 12.580 1.00 97.06 101 LEU A O 1
ATOM 829 N N . PHE A 1 102 ? -2.625 1.411 12.689 1.00 95.81 102 PHE A N 1
ATOM 830 C CA . PHE A 1 102 ? -4.003 0.986 12.936 1.00 95.81 102 PHE A CA 1
ATOM 831 C C . PHE A 1 102 ? -4.518 1.537 14.272 1.00 95.81 102 PHE A C 1
ATOM 833 O O . PHE A 1 102 ? -5.581 2.163 14.326 1.00 95.81 102 PHE A O 1
ATOM 840 N N . PHE A 1 103 ? -3.750 1.349 15.350 1.00 96.69 103 PHE A N 1
ATOM 841 C CA . PHE A 1 103 ? -4.132 1.823 16.683 1.00 96.69 103 PHE A CA 1
ATOM 842 C C . PHE A 1 103 ? -4.205 3.351 16.748 1.00 96.69 103 PHE A C 1
ATOM 844 O O . PHE A 1 103 ? -5.151 3.902 17.313 1.00 96.69 103 PHE A O 1
ATOM 851 N N . ALA A 1 104 ? -3.260 4.042 16.110 1.00 96.69 104 ALA A N 1
ATOM 852 C CA . ALA A 1 104 ? -3.250 5.492 16.002 1.00 96.69 104 ALA A CA 1
ATOM 853 C C . ALA A 1 104 ? -4.480 6.000 15.233 1.00 96.69 104 ALA A C 1
ATOM 855 O O . ALA A 1 104 ? -5.161 6.907 15.714 1.00 96.69 104 ALA A O 1
ATOM 856 N N . ALA A 1 105 ? -4.811 5.403 14.083 1.00 96.19 105 ALA A N 1
ATOM 857 C CA . ALA A 1 105 ? -5.977 5.791 13.289 1.00 96.19 105 ALA A CA 1
ATOM 858 C C . ALA A 1 105 ? -7.295 5.563 14.045 1.00 96.19 105 ALA A C 1
ATOM 860 O O . ALA A 1 105 ? -8.182 6.420 14.013 1.00 96.19 105 ALA A O 1
ATOM 861 N N . ARG A 1 106 ? -7.411 4.448 14.779 1.00 95.00 106 ARG A N 1
ATOM 862 C CA . ARG A 1 106 ? -8.562 4.177 15.652 1.00 95.00 106 ARG A CA 1
ATOM 863 C C . ARG A 1 106 ? -8.664 5.194 16.788 1.00 95.00 106 ARG A C 1
ATOM 865 O O . ARG A 1 106 ? -9.756 5.690 17.045 1.00 95.00 106 ARG A O 1
ATOM 872 N N . HIS A 1 107 ? -7.548 5.514 17.442 1.00 95.00 107 HIS A N 1
ATOM 873 C CA . HIS A 1 107 ? -7.508 6.467 18.552 1.00 95.00 107 HIS A CA 1
ATOM 874 C C . HIS A 1 107 ? -7.873 7.894 18.117 1.00 95.00 107 HIS A C 1
ATOM 876 O O . HIS A 1 107 ? -8.627 8.581 18.802 1.00 95.00 107 HIS A O 1
ATOM 882 N N . VAL A 1 108 ? -7.356 8.337 16.970 1.00 95.69 108 VAL A N 1
ATOM 883 C CA . VAL A 1 108 ? -7.623 9.668 16.404 1.00 95.69 108 VAL A CA 1
ATOM 884 C C . VAL A 1 108 ? -9.038 9.774 15.824 1.00 95.69 108 VAL A C 1
ATOM 886 O O . VAL A 1 108 ? -9.656 10.842 15.890 1.00 95.69 108 VAL A O 1
ATOM 889 N N . GLY A 1 109 ? -9.546 8.675 15.265 1.00 95.62 109 GLY A N 1
ATOM 890 C CA . GLY A 1 109 ? -10.839 8.586 14.599 1.00 95.62 109 GLY A CA 1
ATOM 891 C C . GLY A 1 109 ? -10.718 8.692 13.077 1.00 95.62 109 GLY A C 1
ATOM 892 O O . GLY A 1 109 ? -10.272 9.704 12.533 1.00 95.62 109 GLY A O 1
ATOM 893 N N . ILE A 1 110 ? -11.197 7.660 12.376 1.00 92.12 110 ILE A N 1
ATOM 894 C CA . ILE A 1 110 ? -11.056 7.508 10.918 1.00 92.12 110 ILE A CA 1
ATOM 895 C C . ILE A 1 110 ? -11.687 8.654 10.113 1.00 92.12 110 ILE A C 1
ATOM 897 O O . ILE A 1 110 ? -11.183 9.025 9.055 1.00 92.12 110 ILE A O 1
ATOM 901 N N . ASN A 1 111 ? -12.755 9.267 10.631 1.00 94.00 111 ASN A N 1
ATOM 902 C CA . ASN A 1 111 ? -13.453 10.359 9.952 1.00 94.00 111 ASN A CA 1
ATOM 903 C C . ASN A 1 111 ? -12.549 11.582 9.737 1.00 94.00 111 ASN A C 1
ATOM 905 O O . ASN A 1 111 ? -12.645 12.222 8.693 1.00 94.00 111 ASN A O 1
ATOM 909 N N . LYS A 1 112 ? -11.627 11.861 10.670 1.00 96.06 112 LYS A N 1
ATOM 910 C CA . LYS A 1 112 ? -10.665 12.971 10.552 1.00 96.06 112 LYS A CA 1
ATOM 911 C C . LYS A 1 112 ? -9.587 12.708 9.499 1.00 96.06 112 LYS A C 1
ATOM 913 O O . LYS A 1 112 ? -9.011 13.644 8.961 1.00 96.06 112 LYS A O 1
ATOM 918 N N . LEU A 1 113 ? -9.319 11.438 9.201 1.00 96.56 113 LEU A N 1
ATOM 919 C CA . LEU A 1 113 ? -8.261 11.009 8.284 1.00 96.56 113 LEU A CA 1
ATOM 920 C C . LEU A 1 113 ? -8.766 10.779 6.858 1.00 96.56 113 LEU A C 1
ATOM 922 O O . LEU A 1 113 ? -7.960 10.638 5.945 1.00 96.56 113 LEU A O 1
ATOM 926 N N . LYS A 1 114 ? -10.087 10.773 6.645 1.00 94.00 114 LYS A N 1
ATOM 927 C CA . LYS A 1 114 ? -10.705 10.456 5.354 1.00 94.00 114 LYS A CA 1
ATOM 928 C C . LYS A 1 114 ? -10.227 11.370 4.222 1.00 94.00 114 LYS A C 1
ATOM 930 O O . LYS A 1 114 ? -9.812 10.865 3.186 1.00 94.00 114 LYS A O 1
ATOM 935 N N . ASN A 1 115 ? -10.294 12.691 4.401 1.00 95.69 115 ASN A N 1
ATOM 936 C CA . ASN A 1 115 ? -9.911 13.631 3.341 1.00 95.69 115 ASN A CA 1
ATOM 937 C C . ASN A 1 115 ? -8.396 13.590 3.060 1.00 95.69 115 ASN A C 1
ATOM 939 O O . ASN A 1 115 ? -8.043 13.407 1.897 1.00 95.69 115 ASN A O 1
ATOM 943 N N . PRO A 1 116 ? -7.503 13.654 4.072 1.00 97.44 116 PRO A N 1
ATOM 944 C CA . PRO A 1 116 ? -6.066 13.470 3.854 1.00 97.44 116 PRO A CA 1
ATOM 945 C C . PRO A 1 116 ? -5.723 12.142 3.172 1.00 97.44 116 PRO A C 1
ATOM 947 O O . PRO A 1 116 ? -4.900 12.113 2.262 1.00 97.44 116 PRO A O 1
ATOM 950 N N . LEU A 1 117 ? -6.397 11.048 3.549 1.00 96.19 117 LEU A N 1
ATOM 951 C CA . LEU A 1 117 ? -6.214 9.749 2.908 1.00 96.19 117 LEU A CA 1
ATOM 952 C C . LEU A 1 117 ? -6.602 9.805 1.425 1.00 96.19 117 LEU A C 1
ATOM 954 O O . LEU A 1 117 ? -5.817 9.382 0.584 1.00 96.19 117 LEU A O 1
ATOM 958 N N . LEU A 1 118 ? -7.764 10.368 1.082 1.00 95.00 118 LEU A N 1
ATOM 959 C CA . LEU A 1 118 ? -8.184 10.514 -0.318 1.00 95.00 118 LEU A CA 1
ATOM 960 C C . LEU A 1 118 ? -7.208 11.372 -1.134 1.00 95.00 118 LEU A C 1
ATOM 962 O O . LEU A 1 118 ? -6.887 11.001 -2.260 1.00 95.00 118 LEU A O 1
ATOM 966 N N . ILE A 1 119 ? -6.694 12.465 -0.559 1.00 97.56 119 ILE A N 1
ATOM 967 C CA . ILE A 1 119 ? -5.664 13.297 -1.201 1.00 97.56 119 ILE A CA 1
ATOM 968 C C . ILE A 1 119 ? -4.395 12.471 -1.436 1.00 97.56 119 ILE A C 1
ATOM 970 O O . ILE A 1 119 ? -3.879 12.454 -2.549 1.00 97.56 119 ILE A O 1
ATOM 974 N N . SER A 1 120 ? -3.928 11.729 -0.428 1.00 97.94 120 SER A N 1
ATOM 975 C CA . SER A 1 120 ? -2.726 10.897 -0.551 1.00 97.94 120 SER A CA 1
ATOM 976 C C . SER A 1 120 ? -2.849 9.803 -1.615 1.00 97.94 120 SER A C 1
ATOM 978 O O . SER A 1 120 ? -1.921 9.588 -2.390 1.00 97.94 120 SER A O 1
ATOM 980 N N . LEU A 1 121 ? -4.020 9.166 -1.719 1.00 97.00 121 LEU A N 1
ATOM 981 C CA . LEU A 1 121 ? -4.311 8.178 -2.759 1.00 97.00 121 LEU A CA 1
ATOM 982 C C . LEU A 1 121 ? -4.341 8.833 -4.145 1.00 97.00 121 LEU A C 1
ATOM 984 O O . LEU A 1 121 ? -3.869 8.235 -5.111 1.00 97.00 121 LEU A O 1
ATOM 988 N N . GLY A 1 122 ? -4.854 10.063 -4.244 1.00 97.38 122 GLY A N 1
ATOM 989 C CA . GLY A 1 122 ? -4.806 10.869 -5.464 1.00 97.38 122 GLY A CA 1
ATOM 990 C C . GLY A 1 122 ? -3.373 11.178 -5.901 1.00 97.38 122 GLY A C 1
ATOM 991 O O . GLY A 1 122 ? -3.030 10.928 -7.054 1.00 97.38 122 GLY A O 1
ATOM 992 N N . ILE A 1 123 ? -2.521 11.628 -4.972 1.00 98.25 123 ILE A N 1
ATOM 993 C CA . ILE A 1 123 ? -1.090 11.875 -5.223 1.00 98.25 123 ILE A CA 1
ATOM 994 C C . ILE A 1 123 ? -0.405 10.589 -5.697 1.00 98.25 123 ILE A C 1
ATOM 996 O O . ILE A 1 123 ? 0.255 10.599 -6.732 1.00 98.25 123 ILE A O 1
ATOM 1000 N N . PHE A 1 124 ? -0.605 9.467 -4.998 1.00 98.44 124 PHE A N 1
ATOM 1001 C CA . PHE A 1 124 ? -0.018 8.180 -5.381 1.00 98.44 124 PHE A CA 1
ATOM 1002 C C . PHE A 1 124 ? -0.460 7.736 -6.784 1.00 98.44 124 PHE A C 1
ATOM 1004 O O . PHE A 1 124 ? 0.358 7.291 -7.592 1.00 98.44 124 PHE A O 1
ATOM 1011 N N . SER A 1 125 ? -1.749 7.890 -7.097 1.00 98.12 125 SER A N 1
ATOM 1012 C CA . SER A 1 125 ? -2.306 7.544 -8.411 1.00 98.12 125 SER A CA 1
ATOM 1013 C C . SER A 1 125 ? -1.711 8.412 -9.517 1.00 98.12 125 SER A C 1
ATOM 1015 O O . SER A 1 125 ? -1.334 7.891 -10.565 1.00 98.12 125 SER A O 1
ATOM 1017 N N . LEU A 1 126 ? -1.577 9.718 -9.265 1.00 97.94 126 LEU A N 1
ATOM 1018 C CA . LEU A 1 126 ? -0.965 10.660 -10.196 1.00 97.94 126 LEU A CA 1
ATOM 1019 C C . LEU A 1 126 ? 0.509 10.325 -10.437 1.00 97.94 126 LEU A C 1
ATOM 1021 O O . LEU A 1 126 ? 0.913 10.207 -11.588 1.00 97.94 126 LEU A O 1
ATOM 1025 N N . LEU A 1 127 ? 1.293 10.106 -9.378 1.00 98.00 127 LEU A N 1
ATOM 1026 C CA . LEU A 1 127 ? 2.699 9.704 -9.493 1.00 98.00 127 LEU A CA 1
ATOM 1027 C C . LEU A 1 127 ? 2.850 8.397 -10.276 1.00 98.00 127 LEU A C 1
ATOM 1029 O O . LEU A 1 127 ? 3.749 8.274 -11.103 1.00 98.00 127 LEU A O 1
ATOM 1033 N N . SER A 1 128 ? 1.952 7.438 -10.056 1.00 97.75 128 SER A N 1
ATOM 1034 C CA . SER A 1 128 ? 1.998 6.160 -10.764 1.00 97.75 128 SER A CA 1
ATOM 1035 C C . SER A 1 128 ? 1.654 6.292 -12.244 1.00 97.75 128 SER A C 1
ATOM 1037 O O . SER A 1 128 ? 2.282 5.646 -13.081 1.00 97.75 128 SER A O 1
ATOM 1039 N N . LEU A 1 129 ? 0.695 7.154 -12.583 1.00 97.50 129 LEU A N 1
ATOM 1040 C CA . LEU A 1 129 ? 0.364 7.446 -13.973 1.00 97.50 129 LEU A CA 1
ATOM 1041 C C . LEU A 1 129 ? 1.497 8.216 -14.667 1.00 97.50 129 LEU A C 1
ATOM 1043 O O . LEU A 1 129 ? 1.862 7.871 -15.787 1.00 97.50 129 LEU A O 1
ATOM 1047 N N . LEU A 1 130 ? 2.085 9.210 -13.994 1.00 97.50 130 LEU A N 1
ATOM 1048 C CA . LEU A 1 130 ? 3.247 9.945 -14.501 1.00 97.50 130 LEU A CA 1
ATOM 1049 C C . LEU A 1 130 ? 4.431 9.008 -14.744 1.00 97.50 130 LEU A C 1
ATOM 1051 O O . LEU A 1 130 ? 5.046 9.082 -15.804 1.00 97.50 130 LEU A O 1
ATOM 1055 N N . GLN A 1 131 ? 4.704 8.085 -13.815 1.00 96.50 131 GLN A N 1
ATOM 1056 C CA . GLN A 1 131 ? 5.709 7.043 -14.017 1.00 96.50 131 GLN A CA 1
ATOM 1057 C C . GLN A 1 131 ? 5.403 6.228 -15.275 1.00 96.50 131 GLN A C 1
ATOM 1059 O O . GLN A 1 131 ? 6.274 6.100 -16.123 1.00 96.50 131 GLN A O 1
ATOM 1064 N N . TYR A 1 132 ? 4.181 5.714 -15.431 1.00 95.75 132 TYR A N 1
ATOM 1065 C CA . TYR A 1 132 ? 3.828 4.876 -16.580 1.00 95.75 132 TYR A CA 1
ATOM 1066 C C . TYR A 1 132 ? 3.937 5.613 -17.927 1.00 95.75 132 TYR A C 1
ATOM 1068 O O . TYR A 1 132 ? 4.381 5.024 -18.910 1.00 95.75 132 TYR A O 1
ATOM 1076 N N . LEU A 1 133 ? 3.535 6.887 -17.980 1.00 95.62 133 LEU A N 1
ATOM 1077 C CA . LEU A 1 133 ? 3.506 7.673 -19.218 1.00 95.62 133 LEU A CA 1
ATOM 1078 C C . LEU A 1 133 ? 4.878 8.235 -19.610 1.00 95.62 133 LEU A C 1
ATOM 1080 O O . LEU A 1 133 ? 5.208 8.248 -20.792 1.00 95.62 133 LEU A O 1
ATOM 1084 N N . ILE A 1 134 ? 5.659 8.715 -18.638 1.00 96.31 134 ILE A N 1
ATOM 1085 C CA . ILE A 1 134 ? 6.945 9.388 -18.887 1.00 96.31 134 ILE A CA 1
ATOM 1086 C C . ILE A 1 134 ? 8.102 8.383 -18.853 1.00 96.31 134 ILE A C 1
ATOM 1088 O O . ILE A 1 134 ? 9.042 8.494 -19.636 1.00 96.31 134 ILE A O 1
ATOM 1092 N N . PHE A 1 135 ? 8.017 7.375 -17.982 1.00 95.06 135 PHE A N 1
ATOM 1093 C CA . PHE A 1 135 ? 9.052 6.362 -17.771 1.00 95.06 135 PHE A CA 1
ATOM 1094 C C . PHE A 1 135 ? 8.480 4.938 -17.927 1.00 95.06 135 PHE A C 1
ATOM 1096 O O . PHE A 1 135 ? 8.422 4.172 -16.958 1.00 95.06 135 PHE A O 1
ATOM 1103 N N . PRO A 1 136 ? 8.036 4.554 -19.141 1.00 92.25 136 PRO A N 1
ATOM 1104 C CA . PRO A 1 136 ? 7.490 3.220 -19.390 1.00 92.25 136 PRO A CA 1
ATOM 1105 C C . PRO A 1 136 ? 8.551 2.111 -19.295 1.00 92.25 136 PRO A C 1
ATOM 1107 O O . PRO A 1 136 ? 8.208 0.960 -19.024 1.00 92.25 136 PRO A O 1
ATOM 1110 N N . ASP A 1 137 ? 9.832 2.433 -19.504 1.00 93.31 137 ASP A N 1
ATOM 1111 C CA . ASP A 1 137 ? 10.950 1.498 -19.363 1.00 93.31 137 ASP A CA 1
ATOM 1112 C C . ASP A 1 137 ? 11.717 1.741 -18.059 1.00 93.31 137 ASP A C 1
ATOM 1114 O O . ASP A 1 137 ? 12.521 2.665 -17.952 1.00 93.31 137 ASP A O 1
ATOM 1118 N N . MET A 1 138 ? 11.470 0.882 -17.070 1.00 93.44 138 MET A N 1
ATOM 1119 C CA . MET A 1 138 ? 12.101 0.934 -15.749 1.00 93.44 138 MET A CA 1
ATOM 1120 C C . MET A 1 138 ? 13.112 -0.205 -15.553 1.00 93.44 138 MET A C 1
ATOM 1122 O O . MET A 1 138 ? 13.512 -0.489 -14.424 1.00 93.44 138 MET A O 1
ATOM 1126 N N . ARG A 1 139 ? 13.562 -0.872 -16.629 1.00 91.62 139 ARG A N 1
ATOM 1127 C CA . ARG A 1 139 ? 14.518 -1.997 -16.543 1.00 91.62 139 ARG A CA 1
ATOM 1128 C C . ARG A 1 139 ? 15.870 -1.603 -15.951 1.00 91.62 139 ARG A C 1
ATOM 1130 O O . ARG A 1 139 ? 16.562 -2.450 -15.400 1.00 91.62 139 ARG A O 1
ATOM 1137 N N . TYR A 1 140 ? 16.235 -0.322 -15.997 1.00 91.81 140 TYR A N 1
ATOM 1138 C CA . TYR A 1 140 ? 17.450 0.179 -15.349 1.00 91.81 140 TYR A CA 1
ATOM 1139 C C . TYR A 1 140 ? 17.445 -0.036 -13.823 1.00 91.81 140 TYR A C 1
ATOM 1141 O O . TYR A 1 140 ? 18.515 -0.140 -13.222 1.00 91.81 140 TYR A O 1
ATOM 1149 N N . LEU A 1 141 ? 16.265 -0.167 -13.195 1.00 92.00 141 LEU A N 1
ATOM 1150 C CA . LEU A 1 141 ? 16.141 -0.481 -11.768 1.00 92.00 141 LEU A CA 1
ATOM 1151 C C . LEU A 1 141 ? 16.652 -1.885 -11.414 1.00 92.00 141 LEU A C 1
ATOM 1153 O O . LEU A 1 141 ? 16.938 -2.145 -10.246 1.00 92.00 141 LEU A O 1
ATOM 1157 N N . LYS A 1 142 ? 16.854 -2.769 -12.400 1.00 89.25 142 LYS A N 1
ATOM 1158 C CA . LYS A 1 142 ? 17.498 -4.071 -12.192 1.00 89.25 142 LYS A CA 1
ATOM 1159 C C . LYS A 1 142 ? 18.882 -3.940 -11.565 1.00 89.25 142 LYS A C 1
ATOM 1161 O O . LYS A 1 142 ? 19.247 -4.719 -10.689 1.00 89.25 142 LYS A O 1
ATOM 1166 N N . ASN A 1 143 ? 19.617 -2.896 -11.944 1.00 88.50 143 ASN A N 1
ATOM 1167 C CA . ASN A 1 143 ? 20.936 -2.597 -11.385 1.00 88.50 143 ASN A CA 1
ATOM 1168 C C . ASN A 1 143 ? 20.872 -2.220 -9.895 1.00 88.50 143 ASN A C 1
ATOM 1170 O O . ASN A 1 143 ? 21.883 -2.272 -9.203 1.00 88.50 143 ASN A O 1
ATOM 1174 N N . LEU A 1 144 ? 19.686 -1.850 -9.404 1.00 86.38 144 LEU A N 1
ATOM 1175 C CA . LEU A 1 144 ? 19.403 -1.526 -8.007 1.00 86.38 144 LEU A CA 1
ATOM 1176 C C . LEU A 1 144 ? 18.719 -2.688 -7.263 1.00 86.38 144 LEU A C 1
ATOM 1178 O O . LEU A 1 144 ? 18.279 -2.508 -6.131 1.00 86.38 144 LEU A O 1
ATOM 1182 N N . GLY A 1 145 ? 18.622 -3.870 -7.882 1.00 86.19 145 GLY A N 1
ATOM 1183 C CA . GLY A 1 145 ? 18.039 -5.070 -7.277 1.00 86.19 145 GLY A CA 1
ATOM 1184 C C . GLY A 1 145 ? 16.523 -5.214 -7.438 1.00 86.19 145 GLY A C 1
ATOM 1185 O O . GLY A 1 145 ? 15.936 -6.075 -6.787 1.00 86.19 145 GLY A O 1
ATOM 1186 N N . PHE A 1 146 ? 15.882 -4.401 -8.284 1.00 88.56 146 PHE A N 1
ATOM 1187 C CA . PHE A 1 146 ? 14.464 -4.566 -8.622 1.00 88.56 146 PHE A CA 1
ATOM 1188 C C . PHE A 1 146 ? 14.262 -5.551 -9.783 1.00 88.56 146 PHE A C 1
ATOM 1190 O O . PHE A 1 146 ? 15.178 -5.859 -10.544 1.00 88.56 146 PHE A O 1
ATOM 1197 N N . ASP A 1 147 ? 13.030 -6.028 -9.933 1.00 85.19 147 ASP A N 1
ATOM 1198 C CA . ASP A 1 147 ? 12.628 -6.888 -11.044 1.00 85.19 147 ASP A CA 1
ATOM 1199 C C . ASP A 1 147 ? 12.562 -6.118 -12.377 1.00 85.19 147 ASP A C 1
ATOM 1201 O O . ASP A 1 147 ? 12.387 -4.899 -12.430 1.00 85.19 147 ASP A O 1
ATOM 1205 N N . ASP A 1 148 ? 12.618 -6.853 -13.492 1.00 85.56 148 ASP A N 1
ATOM 1206 C CA . ASP A 1 148 ? 12.466 -6.261 -14.821 1.00 85.56 148 ASP A CA 1
ATOM 1207 C C . ASP A 1 148 ? 11.041 -5.705 -15.013 1.00 85.56 148 ASP A C 1
ATOM 1209 O O . ASP A 1 148 ? 10.024 -6.418 -14.963 1.00 85.56 148 ASP A O 1
ATOM 1213 N N . HIS A 1 149 ? 10.961 -4.394 -15.240 1.00 89.81 149 HIS A N 1
ATOM 1214 C CA . HIS A 1 149 ? 9.712 -3.648 -15.352 1.00 89.81 149 HIS A CA 1
ATOM 1215 C C . HIS A 1 149 ? 9.683 -2.849 -16.654 1.00 89.81 149 HIS A C 1
ATOM 1217 O O . HIS A 1 149 ? 10.250 -1.766 -16.758 1.00 89.81 149 HIS A O 1
ATOM 1223 N N . TYR A 1 150 ? 9.006 -3.403 -17.657 1.00 90.06 150 TYR A N 1
ATOM 1224 C CA . TYR A 1 150 ? 8.857 -2.798 -18.976 1.00 90.06 150 TYR A CA 1
ATOM 1225 C C . TYR A 1 150 ? 7.376 -2.672 -19.327 1.00 90.06 150 TYR A C 1
ATOM 1227 O O . TYR A 1 150 ? 6.667 -3.678 -19.312 1.00 90.06 150 TYR A O 1
ATOM 1235 N N . PHE A 1 151 ? 6.915 -1.445 -19.586 1.00 91.88 151 PHE A N 1
ATOM 1236 C CA . PHE A 1 151 ? 5.511 -1.084 -19.821 1.00 91.88 151 PHE A CA 1
ATOM 1237 C C . PHE A 1 151 ? 4.558 -1.602 -18.739 1.00 91.88 151 PHE A C 1
ATOM 1239 O O . PHE A 1 151 ? 3.481 -2.138 -19.004 1.00 91.88 151 PHE A O 1
ATOM 1246 N N . ARG A 1 152 ? 4.968 -1.430 -17.480 1.00 93.25 152 ARG A N 1
ATOM 1247 C CA . ARG A 1 152 ? 4.159 -1.756 -16.304 1.00 93.25 152 ARG A CA 1
ATOM 1248 C C . ARG A 1 152 ? 4.036 -0.542 -15.414 1.00 93.25 152 ARG A C 1
ATOM 1250 O O . ARG A 1 152 ? 5.003 0.184 -15.192 1.00 93.25 152 ARG A O 1
ATOM 1257 N N . LEU A 1 153 ? 2.844 -0.360 -14.871 1.00 96.25 153 LEU A N 1
ATOM 1258 C CA . LEU A 1 153 ? 2.587 0.655 -13.870 1.00 96.25 153 LEU A CA 1
ATOM 1259 C C . LEU A 1 153 ? 3.045 0.111 -12.511 1.00 96.25 153 LEU A C 1
ATOM 1261 O O . LEU A 1 153 ? 2.401 -0.761 -11.925 1.00 96.25 153 LEU A O 1
ATOM 1265 N N . ILE A 1 154 ? 4.197 0.593 -12.045 1.00 96.38 154 ILE A N 1
ATOM 1266 C CA . ILE A 1 154 ? 4.840 0.149 -10.796 1.00 96.38 154 ILE A CA 1
ATOM 1267 C C . ILE A 1 154 ? 4.750 1.196 -9.688 1.00 96.38 154 ILE A C 1
ATOM 1269 O O . ILE A 1 154 ? 4.972 0.872 -8.522 1.00 96.38 154 ILE A O 1
ATOM 1273 N N . GLY A 1 155 ? 4.375 2.430 -10.033 1.00 96.44 155 GLY A N 1
ATOM 1274 C CA . GLY A 1 155 ? 4.207 3.514 -9.072 1.00 96.44 155 GLY A CA 1
ATOM 1275 C C . GLY A 1 155 ? 5.506 3.921 -8.382 1.00 96.44 155 GLY A C 1
ATOM 1276 O O . GLY A 1 155 ? 6.598 3.482 -8.737 1.00 96.44 155 GLY A O 1
ATOM 1277 N N . SER A 1 156 ? 5.380 4.747 -7.347 1.00 96.50 156 SER A N 1
ATOM 1278 C CA . SER A 1 156 ? 6.512 5.167 -6.511 1.00 96.50 156 SER A CA 1
ATOM 1279 C C . SER A 1 156 ? 7.061 4.051 -5.613 1.00 96.50 156 SER A C 1
ATOM 1281 O O . SER A 1 156 ? 8.082 4.230 -4.958 1.00 96.50 156 SER A O 1
ATOM 1283 N N . PHE A 1 157 ? 6.397 2.893 -5.559 1.00 95.81 157 PHE A N 1
ATOM 1284 C CA . PHE A 1 157 ? 6.883 1.711 -4.842 1.00 95.81 157 PHE A CA 1
ATOM 1285 C C . PHE A 1 157 ? 7.913 0.909 -5.629 1.00 95.81 157 PHE A C 1
ATOM 1287 O O . PHE A 1 157 ? 8.581 0.065 -5.037 1.00 95.81 157 PHE A O 1
ATOM 1294 N N . TYR A 1 158 ? 8.025 1.166 -6.935 1.00 95.31 158 TYR A N 1
ATOM 1295 C CA . TYR A 1 158 ? 8.820 0.366 -7.863 1.00 95.31 158 TYR A CA 1
ATOM 1296 C C . TYR A 1 158 ? 8.473 -1.130 -7.829 1.00 95.31 158 TYR A C 1
ATOM 1298 O O . TYR A 1 158 ? 9.308 -1.970 -8.137 1.00 95.31 158 TYR A O 1
ATOM 1306 N N . ASP A 1 159 ? 7.225 -1.459 -7.477 1.00 95.12 159 ASP A N 1
ATOM 1307 C CA . ASP A 1 159 ? 6.720 -2.828 -7.467 1.00 95.12 159 ASP A CA 1
ATOM 1308 C C . ASP A 1 159 ? 5.247 -2.857 -7.928 1.00 95.12 159 ASP A C 1
ATOM 1310 O O . ASP A 1 159 ? 4.376 -2.216 -7.324 1.00 95.12 159 ASP A O 1
ATOM 1314 N N . PRO A 1 160 ? 4.926 -3.615 -8.990 1.00 95.00 160 PRO A N 1
ATOM 1315 C CA . PRO A 1 160 ? 3.579 -3.672 -9.552 1.00 95.00 160 PRO A CA 1
ATOM 1316 C C . PRO A 1 160 ? 2.570 -4.404 -8.658 1.00 95.00 160 PRO A C 1
ATOM 1318 O O . PRO A 1 160 ? 1.372 -4.149 -8.767 1.00 95.00 160 PRO A O 1
ATOM 1321 N N . ASN A 1 161 ? 3.008 -5.317 -7.789 1.00 95.00 161 ASN A N 1
ATOM 1322 C CA . ASN A 1 161 ? 2.120 -6.062 -6.896 1.00 95.00 161 ASN A CA 1
ATOM 1323 C C . ASN A 1 161 ? 1.623 -5.175 -5.755 1.00 95.00 161 ASN A C 1
ATOM 1325 O O . ASN A 1 161 ? 0.422 -5.160 -5.470 1.00 95.00 161 ASN A O 1
ATOM 1329 N N . PHE A 1 162 ? 2.519 -4.414 -5.122 1.00 95.50 162 PHE A N 1
ATOM 1330 C CA . PHE A 1 162 ? 2.129 -3.475 -4.069 1.00 95.50 162 PHE A CA 1
ATOM 1331 C C . PHE A 1 162 ? 1.271 -2.345 -4.633 1.00 95.50 162 PHE A C 1
ATOM 1333 O O . PHE A 1 162 ? 0.189 -2.068 -4.110 1.00 95.50 162 PHE A O 1
ATOM 1340 N N . THR A 1 163 ? 1.693 -1.757 -5.751 1.00 97.94 163 THR A N 1
ATOM 1341 C CA . THR A 1 163 ? 0.938 -0.701 -6.433 1.00 97.94 163 THR A CA 1
ATOM 1342 C C . THR A 1 163 ? -0.434 -1.191 -6.903 1.00 97.94 163 THR A C 1
ATOM 1344 O O . THR A 1 163 ? -1.453 -0.547 -6.644 1.00 97.94 163 THR A O 1
ATOM 1347 N N . GLY A 1 164 ? -0.505 -2.385 -7.497 1.00 97.81 164 GLY A N 1
ATOM 1348 C CA . GLY A 1 164 ? -1.772 -2.996 -7.888 1.00 97.81 164 GLY A CA 1
ATOM 1349 C C . GLY A 1 164 ? -2.669 -3.323 -6.693 1.00 97.81 164 GLY A C 1
ATOM 1350 O O . GLY A 1 164 ? -3.878 -3.114 -6.767 1.00 97.81 164 GLY A O 1
ATOM 1351 N N . ALA A 1 165 ? -2.115 -3.785 -5.568 1.00 97.62 165 ALA A N 1
ATOM 1352 C CA . ALA A 1 165 ? -2.901 -4.062 -4.365 1.00 97.62 165 ALA A CA 1
ATOM 1353 C C . ALA A 1 165 ? -3.550 -2.787 -3.798 1.00 97.62 165 ALA A C 1
ATOM 1355 O O . ALA A 1 165 ? -4.713 -2.827 -3.387 1.00 97.62 165 ALA A O 1
ATOM 1356 N N . VAL A 1 166 ? -2.845 -1.649 -3.843 1.00 97.94 166 VAL A N 1
ATOM 1357 C CA . VAL A 1 166 ? -3.413 -0.341 -3.479 1.00 97.94 166 VAL A CA 1
ATOM 1358 C C . VAL A 1 166 ? -4.598 0.000 -4.386 1.00 97.94 166 VAL A C 1
ATOM 1360 O O . VAL A 1 166 ? -5.683 0.282 -3.876 1.00 97.94 166 VAL A O 1
ATOM 1363 N N . PHE A 1 167 ? -4.453 -0.090 -5.712 1.00 98.50 167 PHE A N 1
ATOM 1364 C CA . PHE A 1 167 ? -5.560 0.216 -6.630 1.00 98.50 167 PHE A CA 1
ATOM 1365 C C . PHE A 1 167 ? -6.738 -0.747 -6.506 1.00 98.50 167 PHE A C 1
ATOM 1367 O O . PHE A 1 167 ? -7.886 -0.297 -6.513 1.00 98.50 167 PHE A O 1
ATOM 1374 N N . ALA A 1 168 ? -6.478 -2.042 -6.314 1.00 98.19 168 ALA A N 1
ATOM 1375 C CA . ALA A 1 168 ? -7.516 -3.022 -6.014 1.00 98.19 168 ALA A CA 1
ATOM 1376 C C . ALA A 1 168 ? -8.286 -2.632 -4.741 1.00 98.19 168 ALA A C 1
ATOM 1378 O O . ALA A 1 168 ? -9.517 -2.606 -4.750 1.00 98.19 168 ALA A O 1
ATOM 1379 N N . GLY A 1 169 ? -7.580 -2.253 -3.671 1.00 97.31 169 GLY A N 1
ATOM 1380 C CA . GLY A 1 169 ? -8.184 -1.793 -2.420 1.00 97.31 169 GLY A CA 1
ATOM 1381 C C . GLY A 1 169 ? -9.036 -0.530 -2.584 1.00 97.31 169 GLY A C 1
ATOM 1382 O O . GLY A 1 169 ? -10.162 -0.482 -2.083 1.00 97.31 169 GLY A O 1
ATOM 1383 N N . ILE A 1 170 ? -8.548 0.472 -3.326 1.00 96.81 170 ILE A N 1
ATOM 1384 C CA . ILE A 1 170 ? -9.298 1.708 -3.608 1.00 96.81 170 ILE A CA 1
ATOM 1385 C C . ILE A 1 170 ? -10.562 1.404 -4.423 1.00 96.81 170 ILE A C 1
ATOM 1387 O O . ILE A 1 170 ? -11.651 1.879 -4.080 1.00 96.81 170 ILE A O 1
ATOM 1391 N N . ALA A 1 171 ? -10.441 0.593 -5.477 1.00 97.56 171 ALA A N 1
ATOM 1392 C CA . ALA A 1 171 ? -11.573 0.197 -6.307 1.00 97.56 171 ALA A CA 1
ATOM 1393 C C . ALA A 1 171 ? -12.642 -0.517 -5.464 1.00 97.56 171 ALA A C 1
ATOM 1395 O O . ALA A 1 171 ? -13.805 -0.106 -5.464 1.00 97.56 171 ALA A O 1
ATOM 1396 N N . LEU A 1 172 ? -12.239 -1.520 -4.674 1.00 97.31 172 LEU A N 1
ATOM 1397 C CA . LEU A 1 172 ? -13.127 -2.259 -3.772 1.00 97.31 172 LEU A CA 1
ATOM 1398 C C . LEU A 1 172 ? -13.787 -1.350 -2.728 1.00 97.31 172 LEU A C 1
ATOM 1400 O O . LEU A 1 172 ? -14.979 -1.503 -2.460 1.00 97.31 172 LEU A O 1
ATOM 1404 N N . TYR A 1 173 ? -13.063 -0.369 -2.184 1.00 95.06 173 TYR A N 1
ATOM 1405 C CA . TYR A 1 173 ? -13.627 0.614 -1.257 1.00 95.06 173 TYR A CA 1
ATOM 1406 C C . TYR A 1 173 ? -14.769 1.420 -1.894 1.00 95.06 173 TYR A C 1
ATOM 1408 O O . TYR A 1 173 ? -15.846 1.546 -1.301 1.00 95.06 173 TYR A O 1
ATOM 1416 N N . PHE A 1 174 ? -14.573 1.945 -3.107 1.00 95.50 174 PHE A N 1
ATOM 1417 C CA . PHE A 1 174 ? -15.622 2.696 -3.801 1.00 95.50 174 PHE A CA 1
ATOM 1418 C C . PHE A 1 174 ? -16.815 1.813 -4.175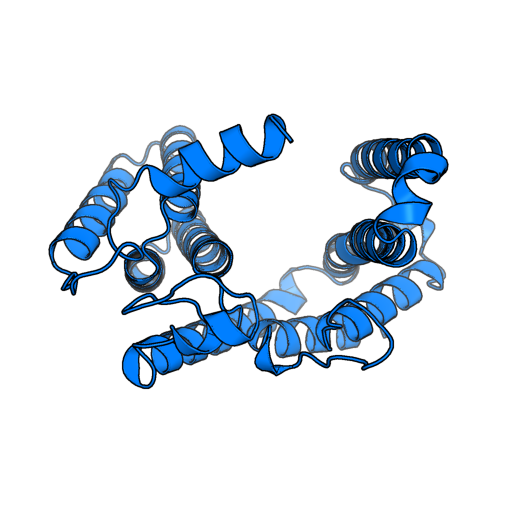 1.00 95.50 174 PHE A C 1
ATOM 1420 O O . PHE A 1 174 ? -17.960 2.240 -4.005 1.00 95.50 174 PHE A O 1
ATOM 1427 N N . ILE A 1 175 ? -16.572 0.569 -4.594 1.00 95.44 175 ILE A N 1
ATOM 1428 C CA . ILE A 1 175 ? -17.630 -0.413 -4.869 1.00 95.44 175 ILE A CA 1
ATOM 1429 C C . ILE A 1 175 ? -18.454 -0.681 -3.604 1.00 95.44 175 ILE A C 1
ATOM 1431 O O . ILE A 1 175 ? -19.680 -0.579 -3.643 1.00 95.44 175 ILE A O 1
ATOM 1435 N N . ALA A 1 176 ? -17.798 -0.931 -2.467 1.00 94.31 176 ALA A N 1
ATOM 1436 C CA . ALA A 1 176 ? -18.460 -1.161 -1.181 1.00 94.31 176 ALA A CA 1
ATOM 1437 C C . ALA A 1 176 ? -19.288 0.051 -0.708 1.00 94.31 176 ALA A C 1
ATOM 1439 O O . ALA A 1 176 ? -20.265 -0.102 0.023 1.00 94.31 176 ALA A O 1
ATOM 1440 N N . LYS A 1 177 ? -18.940 1.267 -1.149 1.00 92.94 177 LYS A N 1
ATOM 1441 C CA . LYS A 1 177 ? -19.717 2.496 -0.912 1.00 92.94 177 LYS A CA 1
ATOM 1442 C C . LYS A 1 177 ? -20.776 2.781 -1.982 1.00 92.94 177 LYS A C 1
ATOM 1444 O O . LYS A 1 177 ? -21.334 3.876 -1.983 1.00 92.94 177 LYS A O 1
ATOM 1449 N N . ASN A 1 178 ? -21.070 1.826 -2.867 1.00 92.25 178 ASN A N 1
ATOM 1450 C CA . ASN A 1 178 ? -21.986 1.973 -4.004 1.00 92.25 178 ASN A CA 1
ATOM 1451 C C . ASN A 1 178 ? -21.597 3.108 -4.974 1.00 92.25 178 ASN A C 1
ATOM 1453 O O . ASN A 1 178 ? -22.447 3.662 -5.666 1.00 92.25 178 ASN A O 1
ATOM 1457 N N . LYS A 1 179 ? -20.307 3.447 -5.051 1.00 93.69 179 LYS A N 1
ATOM 1458 C CA . LYS A 1 179 ? -19.745 4.493 -5.916 1.00 93.69 179 LYS A CA 1
ATOM 1459 C C . LYS A 1 179 ? -19.006 3.880 -7.109 1.00 93.69 179 LYS A C 1
ATOM 1461 O O . LYS A 1 179 ? -17.823 4.134 -7.310 1.00 93.69 179 LYS A O 1
ATOM 1466 N N . LEU A 1 180 ? -19.708 3.065 -7.901 1.00 93.06 180 LEU A N 1
ATOM 1467 C CA . LEU A 1 180 ? -19.124 2.268 -8.992 1.00 93.06 180 LEU A CA 1
ATOM 1468 C C . LEU A 1 180 ? -18.314 3.115 -9.989 1.00 93.06 180 LEU A C 1
ATOM 1470 O O . LEU A 1 180 ? -17.198 2.742 -10.331 1.00 93.06 180 LEU A O 1
ATOM 1474 N N . LEU A 1 181 ? -18.827 4.282 -10.392 1.00 94.50 181 LEU A N 1
ATOM 1475 C CA . LEU A 1 181 ? -18.154 5.159 -11.359 1.00 94.50 181 LEU A CA 1
ATOM 1476 C C . LEU A 1 181 ? -16.755 5.587 -10.883 1.00 94.50 181 LEU A C 1
ATOM 1478 O O . LEU A 1 181 ? -15.821 5.636 -11.674 1.00 94.50 181 LEU A O 1
ATOM 1482 N N . PHE A 1 182 ? -16.587 5.800 -9.575 1.00 95.12 182 PHE A N 1
ATOM 1483 C CA . PHE A 1 182 ? -15.296 6.154 -8.982 1.00 95.12 182 PHE A CA 1
ATOM 1484 C C . PHE A 1 182 ? -14.316 4.978 -8.931 1.00 95.12 182 PHE A C 1
ATOM 1486 O O . PHE A 1 182 ? -13.121 5.214 -8.819 1.00 95.12 182 PHE A O 1
ATOM 1493 N N . SER A 1 183 ? -14.781 3.726 -9.022 1.00 95.62 183 SER A N 1
ATOM 1494 C CA . SER A 1 183 ? -13.888 2.558 -9.070 1.00 95.62 183 SER A CA 1
ATOM 1495 C C . SER A 1 183 ? -13.272 2.312 -10.449 1.00 95.62 183 SER A C 1
ATOM 1497 O O . SER A 1 183 ? -12.179 1.757 -10.519 1.00 95.62 183 SER A O 1
ATOM 1499 N N . ILE A 1 184 ? -13.928 2.746 -11.532 1.00 96.06 184 ILE A N 1
ATOM 1500 C CA . ILE A 1 184 ? -13.521 2.437 -12.913 1.00 96.06 184 ILE A CA 1
ATOM 1501 C C . ILE A 1 184 ? -12.092 2.918 -13.226 1.00 96.06 184 ILE A C 1
ATOM 1503 O O . ILE A 1 184 ? -11.310 2.101 -13.716 1.00 96.06 184 ILE A O 1
ATOM 1507 N N . PRO A 1 185 ? -11.685 4.163 -12.893 1.00 96.88 185 PRO A N 1
ATOM 1508 C CA . PRO A 1 185 ? -10.311 4.607 -13.131 1.00 96.88 185 PRO A CA 1
ATOM 1509 C C . PRO A 1 185 ? -9.270 3.725 -12.432 1.00 96.88 185 PRO A C 1
ATOM 1511 O O . PRO A 1 185 ? -8.242 3.398 -13.017 1.00 96.88 185 PRO A O 1
ATOM 1514 N N . PHE A 1 186 ? -9.554 3.272 -11.207 1.00 97.62 186 PHE A N 1
ATOM 1515 C CA . PHE A 1 186 ? -8.640 2.417 -10.446 1.00 97.62 186 PHE A CA 1
ATOM 1516 C C . PHE A 1 186 ? -8.589 0.982 -10.974 1.00 97.62 186 PHE A C 1
ATOM 1518 O O . PHE A 1 186 ? -7.540 0.355 -10.879 1.00 97.62 186 PHE A O 1
ATOM 1525 N N . VAL A 1 187 ? -9.668 0.471 -11.579 1.00 97.38 187 VAL A N 1
ATOM 1526 C CA . VAL A 1 187 ? -9.629 -0.798 -12.329 1.00 97.38 187 VAL A CA 1
ATOM 1527 C C . VAL A 1 187 ? -8.731 -0.661 -13.563 1.00 97.38 187 VAL A C 1
ATOM 1529 O O . VAL A 1 187 ? -7.954 -1.569 -13.850 1.00 97.38 187 VAL A O 1
ATOM 1532 N N . GLY A 1 188 ? -8.770 0.489 -14.244 1.00 97.25 188 GLY A N 1
ATOM 1533 C CA . GLY A 1 188 ? -7.840 0.807 -15.331 1.00 97.25 188 GLY A CA 1
ATOM 1534 C C . GLY A 1 188 ? -6.383 0.853 -14.866 1.00 97.25 188 GLY A C 1
ATOM 1535 O O . GLY A 1 188 ? -5.541 0.158 -15.428 1.00 97.25 188 GLY A O 1
ATOM 1536 N N . LEU A 1 189 ? -6.084 1.593 -13.793 1.00 97.69 189 LEU A N 1
ATOM 1537 C CA . LEU A 1 189 ? -4.730 1.650 -13.219 1.00 97.69 189 LEU A CA 1
ATOM 1538 C C . LEU A 1 189 ? -4.246 0.275 -12.741 1.00 97.69 189 LEU A C 1
ATOM 1540 O O . LEU A 1 189 ? -3.101 -0.091 -12.994 1.00 97.69 189 LEU A O 1
ATOM 1544 N N . LEU A 1 190 ? -5.124 -0.510 -12.107 1.00 97.94 190 LEU A N 1
ATOM 1545 C CA . LEU A 1 190 ? -4.851 -1.896 -11.735 1.00 97.94 190 LEU A CA 1
ATOM 1546 C C . LEU A 1 190 ? -4.462 -2.720 -12.967 1.00 97.94 190 LEU A C 1
ATOM 1548 O O . LEU A 1 190 ? -3.453 -3.423 -12.921 1.00 97.94 190 LEU A O 1
ATOM 1552 N N . ALA A 1 191 ? -5.214 -2.620 -14.067 1.00 96.69 191 ALA A N 1
ATOM 1553 C CA . ALA A 1 191 ? -4.922 -3.338 -15.306 1.00 96.69 191 ALA A CA 1
ATOM 1554 C C . ALA A 1 191 ? -3.503 -3.042 -15.820 1.00 96.69 191 ALA A C 1
ATOM 1556 O O . ALA A 1 191 ? -2.777 -3.979 -16.146 1.00 96.69 191 ALA A O 1
ATOM 1557 N N . LEU A 1 192 ? -3.066 -1.779 -15.786 1.00 95.81 192 LEU A N 1
ATOM 1558 C CA . LEU A 1 192 ? -1.734 -1.357 -16.247 1.00 95.81 192 LEU A CA 1
ATOM 1559 C C . LEU A 1 192 ? -0.566 -1.919 -15.412 1.00 95.81 192 LEU A C 1
ATOM 1561 O O . LEU A 1 192 ? 0.583 -1.870 -15.848 1.00 95.81 192 LEU A O 1
ATOM 1565 N N . THR A 1 193 ? -0.818 -2.479 -14.224 1.00 96.12 193 THR A N 1
ATOM 1566 C CA . THR A 1 193 ? 0.244 -3.082 -13.391 1.00 96.12 193 THR A CA 1
ATOM 1567 C C . THR A 1 193 ? 0.736 -4.437 -13.913 1.00 96.12 193 THR A C 1
ATOM 1569 O O . THR A 1 193 ? 1.848 -4.875 -13.588 1.00 96.12 193 THR A O 1
ATOM 1572 N N . PHE A 1 194 ? -0.092 -5.147 -14.691 1.00 93.88 194 PHE A N 1
ATOM 1573 C CA . PHE A 1 194 ? 0.143 -6.547 -15.072 1.00 93.88 194 PHE A CA 1
ATOM 1574 C C . PHE A 1 194 ? 0.453 -7.469 -13.871 1.00 93.88 194 PHE A C 1
ATOM 1576 O O . PHE A 1 194 ? 1.177 -8.459 -13.998 1.00 93.88 194 PHE A O 1
ATOM 1583 N N . SER A 1 195 ? -0.058 -7.154 -12.670 1.00 94.12 195 SER A N 1
ATOM 1584 C CA . SER A 1 195 ? 0.136 -7.989 -11.478 1.00 94.12 195 SER A CA 1
ATOM 1585 C C . SER A 1 195 ? -0.986 -9.014 -11.302 1.00 94.12 195 SER A C 1
ATOM 1587 O O . SER A 1 195 ? -2.090 -8.704 -10.856 1.00 94.12 195 SER A O 1
ATOM 1589 N N . ARG A 1 196 ? -0.650 -10.285 -11.548 1.00 92.31 196 ARG A N 1
ATOM 1590 C CA . ARG A 1 196 ? -1.534 -11.438 -11.297 1.00 92.31 196 ARG A CA 1
ATOM 1591 C C . ARG A 1 196 ? -2.015 -11.505 -9.846 1.00 92.31 196 ARG A C 1
ATOM 1593 O O . ARG A 1 196 ? -3.181 -11.797 -9.600 1.00 92.31 196 ARG A O 1
ATOM 1600 N N . ALA A 1 197 ? -1.127 -11.214 -8.895 1.00 93.06 197 ALA A N 1
ATOM 1601 C CA . ALA A 1 197 ? -1.464 -11.220 -7.476 1.00 93.06 197 ALA A CA 1
ATOM 1602 C C . ALA A 1 197 ? -2.493 -10.128 -7.150 1.00 93.06 197 ALA A C 1
ATOM 1604 O O . ALA A 1 197 ? -3.490 -10.403 -6.485 1.00 93.06 197 ALA A O 1
ATOM 1605 N N . SER A 1 198 ? -2.313 -8.914 -7.674 1.00 96.62 198 SER A N 1
ATOM 1606 C CA . SER A 1 198 ? -3.263 -7.818 -7.457 1.00 96.62 198 SER A CA 1
ATOM 1607 C C . SER A 1 198 ? -4.608 -8.057 -8.149 1.00 96.62 198 SER A C 1
ATOM 1609 O O . SER A 1 198 ? -5.649 -7.715 -7.586 1.00 96.62 198 SER A O 1
ATOM 1611 N N . TYR A 1 199 ? -4.619 -8.693 -9.326 1.00 96.88 199 TYR A N 1
ATOM 1612 C CA . TYR A 1 199 ? -5.865 -9.121 -9.976 1.00 96.88 199 TYR A CA 1
ATOM 1613 C C . TYR A 1 199 ? -6.629 -10.130 -9.124 1.00 96.88 199 TYR A C 1
ATOM 1615 O O . TYR A 1 199 ? -7.845 -10.011 -8.984 1.00 96.88 199 TYR A O 1
ATOM 1623 N N . LEU A 1 200 ? -5.923 -11.082 -8.507 1.00 96.31 200 LEU A N 1
ATOM 1624 C CA . LEU A 1 200 ? -6.533 -12.043 -7.594 1.00 96.31 200 LEU A CA 1
ATOM 1625 C C . LEU A 1 200 ? -7.113 -11.348 -6.355 1.00 96.31 200 LEU A C 1
ATOM 1627 O O . LEU A 1 200 ? -8.246 -11.638 -5.980 1.00 96.31 200 LEU A O 1
ATOM 1631 N N . VAL A 1 201 ? -6.388 -10.393 -5.760 1.00 96.75 201 VAL A N 1
ATOM 1632 C CA . VAL A 1 201 ? -6.892 -9.580 -4.635 1.00 96.75 201 VAL A CA 1
ATOM 1633 C C . VAL A 1 201 ? -8.192 -8.869 -5.017 1.00 96.75 201 VAL A C 1
ATOM 1635 O O . VAL A 1 201 ? -9.173 -8.937 -4.272 1.00 96.75 201 VAL A O 1
ATOM 1638 N N . PHE A 1 202 ? -8.228 -8.229 -6.189 1.00 97.94 202 PHE A N 1
ATOM 1639 C CA . PHE A 1 202 ? -9.436 -7.573 -6.685 1.00 97.94 202 PHE A CA 1
ATOM 1640 C C . PHE A 1 202 ? -10.578 -8.571 -6.906 1.00 97.94 202 PHE A C 1
ATOM 1642 O O . PHE A 1 202 ? -11.687 -8.335 -6.433 1.00 97.94 202 PHE A O 1
ATOM 1649 N N . ALA A 1 203 ? -10.310 -9.701 -7.564 1.00 97.31 203 ALA A N 1
ATOM 1650 C CA . ALA A 1 203 ? -11.316 -10.716 -7.859 1.00 97.31 203 ALA A CA 1
ATOM 1651 C C . ALA A 1 203 ? -11.918 -11.328 -6.588 1.00 97.31 203 ALA A C 1
ATOM 1653 O O . ALA A 1 203 ? -13.139 -11.365 -6.450 1.00 97.31 203 ALA A O 1
ATOM 1654 N N . VAL A 1 204 ? -11.086 -11.741 -5.630 1.00 96.94 204 VAL A N 1
ATOM 1655 C CA . VAL A 1 204 ? -11.543 -12.307 -4.352 1.00 96.94 204 VAL A CA 1
ATOM 1656 C C . VAL A 1 204 ? -12.356 -11.279 -3.564 1.00 96.94 204 VAL A C 1
ATOM 1658 O O . VAL A 1 204 ? -13.449 -11.592 -3.089 1.00 96.94 204 VAL A O 1
ATOM 1661 N N . GLY A 1 205 ? -11.877 -10.034 -3.470 1.00 96.69 205 GLY A N 1
ATOM 1662 C CA . GLY A 1 205 ? -12.615 -8.963 -2.799 1.00 96.69 205 GLY A CA 1
ATOM 1663 C C . GLY A 1 205 ? -13.955 -8.654 -3.472 1.00 96.69 205 GLY A C 1
ATOM 1664 O O . GLY A 1 205 ? -14.960 -8.429 -2.796 1.00 96.69 205 GLY A O 1
ATOM 1665 N N . LEU A 1 206 ? -14.005 -8.697 -4.803 1.00 96.00 206 LEU A N 1
ATOM 1666 C CA . LEU A 1 206 ? -15.227 -8.469 -5.565 1.00 96.00 206 LEU A CA 1
ATOM 1667 C C . LEU A 1 206 ? -16.225 -9.619 -5.399 1.00 96.00 206 LEU A C 1
ATOM 1669 O O . LEU A 1 206 ? -17.412 -9.356 -5.226 1.00 96.00 206 LEU A O 1
ATOM 1673 N N . ILE A 1 207 ? -15.755 -10.871 -5.396 1.00 95.88 207 ILE A N 1
ATOM 1674 C CA . ILE A 1 207 ? -16.572 -12.062 -5.109 1.00 95.88 207 ILE A CA 1
ATOM 1675 C C . ILE A 1 207 ? -17.167 -11.963 -3.703 1.00 95.88 207 ILE A C 1
ATOM 1677 O O . ILE A 1 207 ? -18.364 -12.184 -3.521 1.00 95.88 207 ILE A O 1
ATOM 1681 N N . TYR A 1 208 ? -16.377 -11.548 -2.714 1.00 95.62 208 TYR A N 1
ATOM 1682 C CA . TYR A 1 208 ? -16.890 -11.296 -1.370 1.00 95.62 208 TYR A CA 1
ATOM 1683 C C . TYR A 1 208 ? -18.012 -10.239 -1.370 1.00 95.62 208 TYR A C 1
ATOM 1685 O O . TYR A 1 208 ? -19.078 -10.455 -0.784 1.00 95.62 208 TYR A O 1
ATOM 1693 N N . LEU A 1 209 ? -17.827 -9.115 -2.075 1.00 95.00 209 LEU A N 1
ATOM 1694 C CA . LEU A 1 209 ? -18.854 -8.070 -2.202 1.00 95.00 209 LEU A CA 1
ATOM 1695 C C . LEU A 1 209 ? -20.088 -8.527 -2.994 1.00 95.00 209 LEU A C 1
ATOM 1697 O O . LEU A 1 209 ? -21.198 -8.080 -2.703 1.00 95.00 209 LEU A O 1
ATOM 1701 N N . LEU A 1 210 ? -19.911 -9.411 -3.974 1.00 93.94 210 LEU A N 1
ATOM 1702 C CA . LEU A 1 210 ? -20.984 -10.042 -4.741 1.00 93.94 210 LEU A CA 1
ATOM 1703 C C . LEU A 1 210 ? -21.865 -10.913 -3.848 1.00 93.94 210 LEU A C 1
ATOM 1705 O O . LEU A 1 210 ? -23.084 -10.756 -3.870 1.00 93.94 210 LEU A O 1
ATOM 1709 N N . ILE A 1 211 ? -21.250 -11.784 -3.046 1.00 94.00 211 ILE A N 1
ATOM 1710 C CA . ILE A 1 211 ? -21.952 -12.696 -2.135 1.00 94.00 211 ILE A CA 1
ATOM 1711 C C . ILE A 1 211 ? -22.698 -11.901 -1.057 1.00 94.00 211 ILE A C 1
ATOM 1713 O O . ILE A 1 211 ? -23.872 -12.155 -0.796 1.00 94.00 211 ILE A O 1
ATOM 1717 N N . THR A 1 212 ? -22.041 -10.900 -0.467 1.00 92.62 212 THR A N 1
ATOM 1718 C CA . THR A 1 212 ? -22.613 -10.106 0.634 1.00 92.62 212 THR A CA 1
ATOM 1719 C C . THR A 1 212 ? -23.704 -9.136 0.180 1.00 92.62 212 THR A C 1
ATOM 1721 O O . THR A 1 212 ? -24.717 -9.007 0.861 1.00 92.62 212 THR A O 1
ATOM 1724 N N . ASN A 1 213 ? -23.548 -8.479 -0.976 1.00 90.00 213 ASN A N 1
ATOM 1725 C CA . ASN A 1 213 ? -24.508 -7.473 -1.453 1.00 90.00 213 ASN A CA 1
ATOM 1726 C C . ASN A 1 213 ? -25.507 -8.005 -2.495 1.00 90.00 213 ASN A C 1
ATOM 1728 O O . ASN A 1 213 ? -26.411 -7.268 -2.887 1.00 90.00 213 ASN A O 1
ATOM 1732 N N . LYS A 1 214 ? -25.336 -9.243 -2.983 1.00 85.75 214 LYS A N 1
ATOM 1733 C CA . LYS A 1 214 ? -26.159 -9.893 -4.026 1.00 85.75 214 LYS A CA 1
ATOM 1734 C C . LYS A 1 214 ? -26.265 -9.105 -5.346 1.00 85.75 214 LYS A C 1
ATOM 1736 O O . LYS A 1 214 ? -27.259 -9.196 -6.062 1.00 85.75 214 LYS A O 1
ATOM 1741 N N . LYS A 1 215 ? -25.240 -8.317 -5.700 1.00 86.62 215 LYS A N 1
ATOM 1742 C CA . LYS A 1 215 ? -25.231 -7.454 -6.901 1.00 86.62 215 LYS A CA 1
ATOM 1743 C C . LYS A 1 215 ? -24.460 -8.079 -8.062 1.00 86.62 215 LYS A C 1
ATOM 1745 O O . LYS A 1 215 ? -23.327 -7.686 -8.320 1.00 86.62 215 LYS A O 1
ATOM 1750 N N . THR A 1 216 ? -25.081 -8.985 -8.814 1.00 86.31 216 THR A N 1
ATOM 1751 C CA . THR A 1 216 ? -24.450 -9.698 -9.952 1.00 86.31 216 THR A CA 1
ATOM 1752 C C . THR A 1 216 ? -23.800 -8.779 -10.993 1.00 86.31 216 THR A C 1
ATOM 1754 O O . THR A 1 216 ? -22.782 -9.144 -11.575 1.00 86.31 216 THR A O 1
ATOM 1757 N N . LYS A 1 217 ? -24.303 -7.544 -11.159 1.00 88.31 217 LYS A N 1
ATOM 1758 C CA . LYS A 1 217 ? -23.710 -6.507 -12.029 1.00 88.31 217 LYS A CA 1
ATOM 1759 C C . LYS A 1 217 ? -22.235 -6.205 -11.724 1.00 88.31 217 LYS A C 1
ATOM 1761 O O . LYS A 1 217 ? -21.540 -5.714 -12.606 1.00 88.31 217 LYS A O 1
ATOM 1766 N N . LEU A 1 218 ? -21.735 -6.504 -10.521 1.00 91.12 218 LEU A N 1
ATOM 1767 C CA . LEU A 1 218 ? -20.317 -6.319 -10.193 1.00 91.12 218 LEU A CA 1
ATOM 1768 C C . LEU A 1 218 ? -19.394 -7.204 -11.045 1.00 91.12 218 LEU A C 1
ATOM 1770 O O . LEU A 1 218 ? -18.262 -6.801 -11.291 1.00 91.12 218 LEU A O 1
ATOM 1774 N N . LEU A 1 219 ? -19.874 -8.337 -11.577 1.00 91.44 219 LEU A N 1
ATOM 1775 C CA . LEU A 1 219 ? -19.100 -9.190 -12.492 1.00 91.44 219 LEU A CA 1
ATOM 1776 C C . LEU A 1 219 ? -18.646 -8.450 -13.760 1.00 91.44 219 LEU A C 1
ATOM 1778 O O . LEU A 1 219 ? -17.598 -8.781 -14.314 1.00 91.44 219 LEU A O 1
ATOM 1782 N N . LEU A 1 220 ? -19.364 -7.397 -14.172 1.00 92.62 220 LEU A N 1
ATOM 1783 C CA . LEU A 1 220 ? -18.965 -6.548 -15.299 1.00 92.62 220 LEU A CA 1
ATOM 1784 C C . LEU A 1 220 ? -17.593 -5.894 -15.084 1.00 92.62 220 LEU A C 1
ATOM 1786 O O . LEU A 1 220 ? -16.905 -5.615 -16.057 1.00 92.62 220 LEU A O 1
ATOM 1790 N N . LEU A 1 221 ? -17.157 -5.688 -13.835 1.00 93.25 221 LEU A N 1
ATOM 1791 C CA . LEU A 1 221 ? -15.832 -5.133 -13.548 1.00 93.25 221 LEU A CA 1
ATOM 1792 C C . LEU A 1 221 ? -14.695 -6.132 -13.800 1.00 93.25 221 LEU A C 1
ATOM 1794 O O . LEU A 1 221 ? -13.597 -5.705 -14.146 1.00 93.25 221 LEU A O 1
ATOM 1798 N N . LEU A 1 222 ? -14.938 -7.442 -13.668 1.00 94.19 222 LEU A N 1
ATOM 1799 C CA . LEU A 1 222 ? -13.952 -8.461 -14.055 1.00 94.19 222 LEU A CA 1
ATOM 1800 C C . LEU A 1 222 ? -13.827 -8.542 -15.571 1.00 94.19 222 LEU A C 1
ATOM 1802 O O . LEU A 1 222 ? -12.719 -8.630 -16.093 1.00 94.19 222 LEU A O 1
ATOM 1806 N N . ILE A 1 223 ? -14.962 -8.459 -16.268 1.00 94.69 223 ILE A N 1
ATOM 1807 C CA . ILE A 1 223 ? -14.990 -8.404 -17.731 1.00 94.69 223 ILE A CA 1
ATOM 1808 C C . ILE A 1 223 ? -14.260 -7.147 -18.204 1.00 94.69 223 ILE A C 1
ATOM 1810 O O . ILE A 1 223 ? -13.384 -7.239 -19.056 1.00 94.69 223 ILE A O 1
ATOM 1814 N N . LEU A 1 224 ? -14.546 -5.991 -17.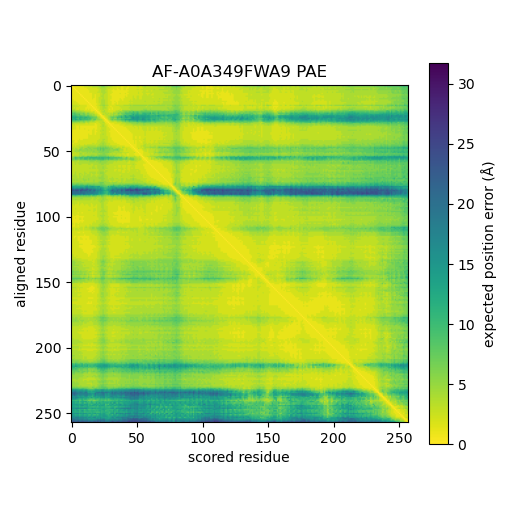599 1.00 95.56 224 LEU A N 1
ATOM 1815 C CA . LEU A 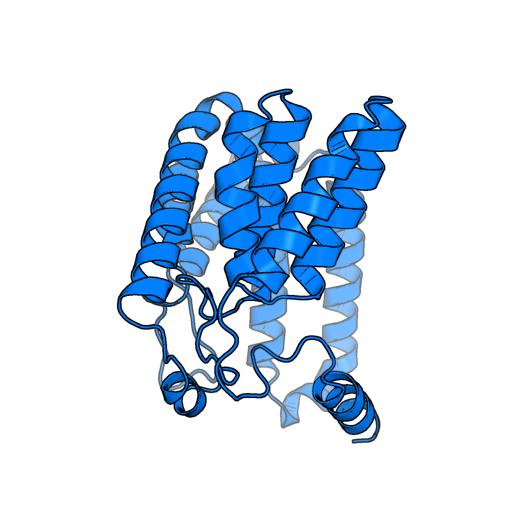1 224 ? -13.853 -4.737 -17.886 1.00 95.56 224 LEU A CA 1
ATOM 1816 C C . LEU A 1 224 ? -12.342 -4.857 -17.656 1.00 95.56 224 LEU A C 1
ATOM 1818 O O . LEU A 1 224 ? -11.572 -4.466 -18.526 1.00 95.56 224 LEU A O 1
ATOM 1822 N N . LEU A 1 225 ? -11.912 -5.424 -16.524 1.00 95.56 225 LEU A N 1
ATOM 1823 C CA . LEU A 1 225 ? -10.495 -5.667 -16.246 1.00 95.56 225 LEU A CA 1
ATOM 1824 C C . LEU A 1 225 ? -9.857 -6.533 -17.345 1.00 95.56 225 LEU A C 1
ATOM 1826 O O . LEU A 1 225 ? -8.803 -6.175 -17.865 1.00 95.56 225 LEU A O 1
ATOM 1830 N N . GLY A 1 226 ? -10.513 -7.629 -17.738 1.00 94.06 226 GLY A N 1
ATOM 1831 C CA . GLY A 1 226 ? -10.053 -8.509 -18.815 1.00 94.06 226 GLY A CA 1
ATOM 1832 C C . GLY A 1 226 ? -9.964 -7.807 -20.172 1.00 94.06 226 GLY A C 1
ATOM 1833 O O . GLY A 1 226 ? -8.960 -7.955 -20.865 1.00 94.06 226 GLY A O 1
ATOM 1834 N N . ILE A 1 227 ? -10.965 -6.992 -20.522 1.00 95.06 227 ILE A N 1
ATOM 1835 C CA . ILE A 1 227 ? -10.977 -6.188 -21.751 1.00 95.06 227 ILE A CA 1
ATOM 1836 C C . ILE A 1 227 ? -9.815 -5.194 -21.750 1.00 95.06 227 ILE A C 1
ATOM 1838 O O . ILE A 1 227 ? -9.084 -5.127 -22.732 1.00 95.06 227 ILE A O 1
ATOM 1842 N N . ILE A 1 228 ? -9.595 -4.457 -20.656 1.00 94.25 228 ILE A N 1
ATOM 1843 C CA . ILE A 1 228 ? -8.493 -3.488 -20.581 1.00 94.25 228 ILE A CA 1
ATOM 1844 C C . ILE A 1 228 ? -7.148 -4.208 -20.726 1.00 94.25 228 ILE A C 1
ATOM 1846 O O . ILE A 1 228 ? -6.324 -3.769 -21.515 1.00 94.25 228 ILE A O 1
ATOM 1850 N N . ILE A 1 229 ? -6.944 -5.339 -20.041 1.00 92.19 229 ILE A N 1
ATOM 1851 C CA . ILE A 1 229 ? -5.723 -6.158 -20.169 1.00 92.19 229 ILE A CA 1
ATOM 1852 C C . ILE A 1 229 ? -5.533 -6.696 -21.595 1.00 92.19 229 ILE A C 1
ATOM 1854 O O . ILE A 1 229 ? -4.406 -6.928 -22.034 1.00 92.19 229 ILE A O 1
ATOM 1858 N N . TYR A 1 230 ? -6.620 -6.993 -22.303 1.00 90.75 230 TYR A N 1
ATOM 1859 C CA . TYR A 1 230 ? -6.557 -7.466 -23.682 1.00 90.75 230 TYR A CA 1
ATOM 1860 C C . TYR A 1 230 ? -6.190 -6.336 -24.651 1.00 90.75 230 TYR A C 1
ATOM 1862 O O . TYR A 1 230 ? -5.346 -6.543 -25.517 1.00 90.75 230 TYR A O 1
ATOM 1870 N N . LEU A 1 231 ? -6.787 -5.154 -24.471 1.00 91.44 231 LEU A N 1
ATOM 1871 C CA . LEU A 1 231 ? -6.578 -3.980 -25.322 1.00 91.44 231 LEU A CA 1
ATOM 1872 C C . LEU A 1 231 ? -5.252 -3.259 -25.056 1.00 91.44 231 LEU A C 1
ATOM 1874 O O . LEU A 1 231 ? -4.759 -2.559 -25.938 1.00 91.44 231 LEU A O 1
ATOM 1878 N N . THR A 1 232 ? -4.680 -3.382 -23.855 1.00 87.62 232 THR A N 1
ATOM 1879 C CA . THR A 1 232 ? -3.401 -2.742 -23.548 1.00 87.62 232 THR A CA 1
ATOM 1880 C C . THR A 1 232 ? -2.284 -3.357 -24.392 1.00 87.62 232 THR A C 1
ATOM 1882 O O . THR A 1 232 ? -2.131 -4.583 -24.416 1.00 87.62 232 THR A O 1
ATOM 1885 N N . PRO A 1 233 ? -1.479 -2.532 -25.089 1.00 80.88 233 PRO A N 1
ATOM 1886 C CA . PRO A 1 233 ? -0.379 -3.037 -25.893 1.00 80.88 233 PRO A CA 1
ATOM 1887 C C . PRO A 1 233 ? 0.620 -3.756 -24.983 1.00 80.88 233 PRO A C 1
ATOM 1889 O O . PRO A 1 233 ? 1.036 -3.226 -23.953 1.00 80.88 233 PRO A O 1
ATOM 1892 N N . LYS A 1 234 ? 0.988 -4.980 -25.368 1.00 81.44 234 LYS A N 1
ATOM 1893 C CA . LYS A 1 234 ? 1.954 -5.823 -24.655 1.00 81.44 234 LYS A CA 1
ATOM 1894 C C . LYS A 1 234 ? 3.236 -5.856 -25.474 1.00 81.44 234 LYS A C 1
ATOM 1896 O O . LYS A 1 234 ? 3.358 -6.707 -26.356 1.00 81.44 234 LYS A O 1
ATOM 1901 N N . PRO A 1 235 ? 4.165 -4.917 -25.257 1.00 76.69 235 PRO A N 1
ATOM 1902 C CA . PRO A 1 235 ? 5.447 -4.988 -25.929 1.00 76.69 235 PRO A CA 1
ATOM 1903 C C . PRO A 1 235 ? 6.204 -6.224 -25.430 1.00 76.69 235 PRO A C 1
ATOM 1905 O O . PRO A 1 235 ? 5.954 -6.726 -24.334 1.00 76.69 235 PRO A O 1
ATOM 1908 N N . PHE A 1 236 ? 7.095 -6.754 -26.264 1.00 72.38 236 PHE A N 1
ATOM 1909 C CA . PHE A 1 236 ? 7.801 -8.003 -25.989 1.00 72.38 236 PHE A CA 1
ATOM 1910 C C . PHE A 1 236 ? 8.513 -7.964 -24.619 1.00 72.38 236 PHE A C 1
ATOM 1912 O O . PHE A 1 236 ? 9.219 -7.003 -24.313 1.00 72.38 236 PHE A O 1
ATOM 1919 N N . GLY A 1 237 ? 8.327 -8.997 -23.786 1.00 70.94 237 GLY A N 1
ATOM 1920 C CA . GLY A 1 237 ? 9.007 -9.124 -22.492 1.00 70.94 237 GLY A CA 1
ATOM 1921 C C . GLY A 1 237 ? 8.262 -9.952 -21.436 1.00 70.94 237 GLY A C 1
ATOM 1922 O O . GLY A 1 237 ? 7.034 -10.017 -21.397 1.00 70.94 237 GLY A O 1
ATOM 1923 N N . GLU A 1 238 ? 9.023 -10.541 -20.509 1.00 73.69 238 GLU A N 1
ATOM 1924 C CA . GLU A 1 238 ? 8.508 -11.371 -19.405 1.00 73.69 238 GLU A CA 1
ATOM 1925 C C . GLU A 1 238 ? 7.656 -10.593 -18.389 1.00 73.69 238 GLU A C 1
ATOM 1927 O O . GLU A 1 238 ? 6.877 -11.179 -17.642 1.00 73.69 238 GLU A O 1
ATOM 1932 N N . GLY A 1 239 ? 7.790 -9.267 -18.316 1.00 68.00 239 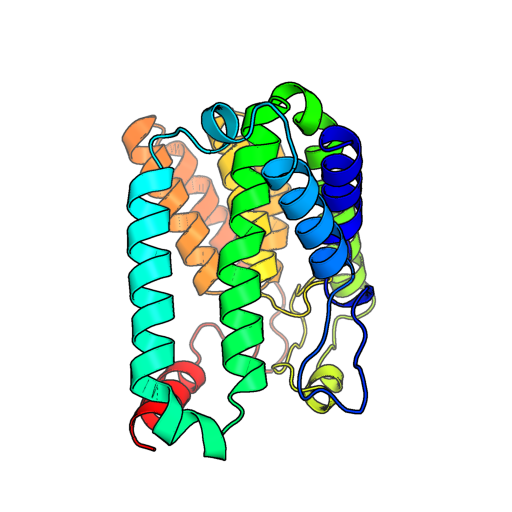GLY A N 1
ATOM 1933 C CA . GLY A 1 239 ? 7.055 -8.441 -17.353 1.00 68.00 239 GLY A CA 1
ATOM 1934 C C . GLY A 1 239 ? 5.542 -8.405 -17.600 1.00 68.00 239 GLY A C 1
ATOM 1935 O O . GLY A 1 239 ? 4.770 -8.407 -16.643 1.00 68.00 239 GLY A O 1
ATOM 1936 N N . VAL A 1 240 ? 5.131 -8.392 -18.870 1.00 75.25 240 VAL A N 1
ATOM 1937 C CA . VAL A 1 240 ? 3.723 -8.297 -19.303 1.00 75.25 240 VAL A CA 1
ATOM 1938 C C . VAL A 1 240 ? 3.128 -9.656 -19.686 1.00 75.25 240 VAL A C 1
ATOM 1940 O O . VAL A 1 240 ? 1.920 -9.776 -19.904 1.00 75.25 240 VAL A O 1
ATOM 1943 N N . ASN A 1 241 ? 3.959 -10.703 -19.735 1.00 82.00 241 ASN A N 1
ATOM 1944 C CA . ASN A 1 241 ? 3.528 -12.064 -20.021 1.00 82.00 241 ASN A CA 1
ATOM 1945 C C . ASN A 1 241 ? 2.810 -12.684 -18.809 1.00 82.00 241 ASN A C 1
ATOM 1947 O O . ASN A 1 241 ? 3.424 -13.209 -17.878 1.00 82.00 241 ASN A O 1
ATOM 1951 N N . LEU A 1 242 ? 1.477 -12.669 -18.834 1.00 78.81 242 LEU A N 1
ATOM 1952 C CA . LEU A 1 242 ? 0.652 -13.248 -17.768 1.00 78.81 242 LEU A CA 1
ATOM 1953 C C . LEU A 1 242 ? 0.771 -14.780 -17.673 1.00 78.81 242 LEU A C 1
ATOM 1955 O O . LEU A 1 242 ? 0.495 -15.344 -16.611 1.00 78.81 242 LEU A O 1
ATOM 1959 N N . LEU A 1 243 ? 1.228 -15.448 -18.735 1.00 80.38 243 LEU A N 1
ATOM 1960 C CA . LEU A 1 243 ? 1.400 -16.902 -18.785 1.00 80.38 243 LEU A CA 1
ATOM 1961 C C . LEU A 1 243 ? 2.787 -17.362 -18.311 1.00 80.38 243 LEU A C 1
ATOM 1963 O O . LEU A 1 243 ? 3.059 -18.560 -18.292 1.00 80.38 243 LEU A O 1
ATOM 1967 N N . ARG A 1 244 ? 3.664 -16.440 -17.890 1.00 78.31 244 ARG A N 1
ATOM 1968 C CA . ARG A 1 244 ? 5.023 -16.782 -17.455 1.00 78.31 244 ARG A CA 1
ATOM 1969 C C . ARG A 1 244 ? 5.044 -17.740 -16.264 1.00 78.31 244 ARG A C 1
ATOM 1971 O O . ARG A 1 244 ? 4.357 -17.524 -15.256 1.00 78.31 244 ARG A O 1
ATOM 1978 N N . THR A 1 245 ? 5.918 -18.735 -16.333 1.00 81.44 245 THR A N 1
ATOM 1979 C CA . THR A 1 245 ? 6.148 -19.730 -15.275 1.00 81.44 245 THR A CA 1
ATOM 1980 C C . THR A 1 245 ? 7.440 -19.485 -14.497 1.00 81.44 245 THR A C 1
ATOM 1982 O O . THR A 1 245 ? 7.624 -20.098 -13.451 1.00 81.44 245 THR A O 1
ATOM 1985 N N . PHE A 1 246 ? 8.285 -18.539 -14.930 1.00 78.19 246 PHE A N 1
ATOM 1986 C CA . PHE A 1 246 ? 9.583 -18.232 -14.313 1.00 78.19 246 PHE A CA 1
ATOM 1987 C C . PHE A 1 246 ? 9.505 -18.120 -12.785 1.00 78.19 246 PHE A C 1
ATOM 1989 O O . PHE A 1 246 ? 10.182 -18.852 -12.079 1.00 78.19 246 PHE A O 1
ATOM 1996 N N . SER A 1 247 ? 8.576 -17.309 -12.266 1.00 71.38 247 SER A N 1
ATOM 1997 C CA . SER A 1 247 ? 8.405 -17.102 -10.820 1.00 71.38 247 SER A CA 1
ATOM 1998 C C . SER A 1 247 ? 8.034 -18.362 -10.031 1.00 71.38 247 SER A C 1
ATOM 2000 O O . SER A 1 247 ? 8.219 -18.389 -8.818 1.00 71.38 247 SER A O 1
ATOM 2002 N N . ILE A 1 248 ? 7.437 -19.363 -10.684 1.00 80.19 248 ILE A N 1
ATOM 2003 C CA . ILE A 1 248 ? 7.113 -20.649 -10.055 1.00 80.19 248 ILE A CA 1
ATOM 2004 C C . ILE A 1 248 ? 8.416 -21.427 -9.866 1.00 80.19 248 ILE A C 1
ATOM 2006 O O . ILE A 1 248 ? 8.727 -21.822 -8.746 1.00 80.19 248 ILE A O 1
ATOM 2010 N N . PHE A 1 249 ? 9.213 -21.554 -10.928 1.00 82.44 249 PHE A N 1
ATOM 2011 C CA . PHE A 1 249 ? 10.498 -22.251 -10.886 1.00 82.44 249 PHE A CA 1
ATOM 2012 C C . PHE A 1 249 ? 11.503 -21.576 -9.947 1.00 82.44 249 PHE A C 1
ATOM 2014 O O . PHE A 1 249 ? 12.078 -22.258 -9.108 1.00 82.44 249 PHE A O 1
ATOM 2021 N N . SER A 1 250 ? 11.613 -20.240 -9.958 1.00 78.06 250 SER A N 1
ATOM 2022 C CA . SER A 1 250 ? 12.525 -19.520 -9.049 1.00 78.06 250 SER A CA 1
ATOM 2023 C C . SER A 1 250 ? 12.23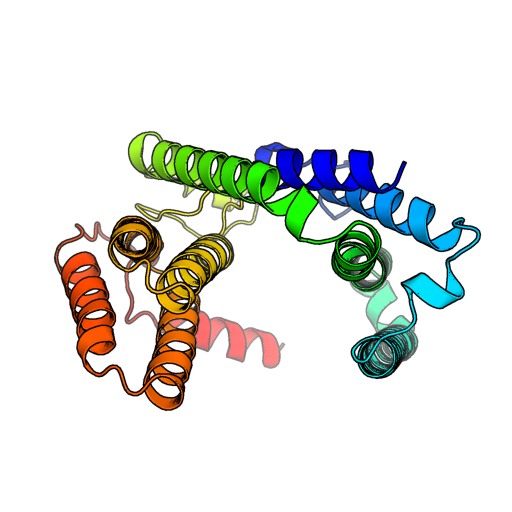5 -19.800 -7.569 1.00 78.06 250 SER A C 1
ATOM 2025 O O . SER A 1 250 ? 13.142 -19.802 -6.740 1.00 78.06 250 SER A O 1
ATOM 2027 N N . ARG A 1 251 ? 10.960 -20.019 -7.215 1.00 78.00 251 ARG A N 1
ATOM 2028 C CA . ARG A 1 251 ? 10.557 -20.341 -5.839 1.00 78.00 251 ARG A CA 1
ATOM 2029 C C . ARG A 1 251 ? 10.904 -21.774 -5.469 1.00 78.00 251 ARG A C 1
ATOM 2031 O O . ARG A 1 251 ? 11.384 -21.985 -4.364 1.00 78.00 251 ARG A O 1
ATOM 2038 N N . PHE A 1 252 ? 10.690 -22.725 -6.377 1.00 81.06 252 PHE A N 1
ATOM 2039 C CA . PHE A 1 252 ? 11.128 -24.105 -6.168 1.00 81.06 252 PHE A CA 1
ATOM 2040 C C . PHE A 1 252 ? 12.648 -24.180 -5.989 1.00 81.06 252 PHE A C 1
ATOM 2042 O O . PHE A 1 252 ? 13.113 -24.769 -5.014 1.00 81.06 252 PHE A O 1
ATOM 2049 N N . ASP A 1 253 ? 13.410 -23.490 -6.840 1.00 79.56 253 ASP A N 1
ATOM 2050 C CA . ASP A 1 253 ? 14.871 -23.444 -6.744 1.00 79.56 253 ASP A CA 1
ATOM 2051 C C . ASP A 1 253 ? 15.335 -22.836 -5.414 1.00 79.56 253 ASP A C 1
ATOM 2053 O O . ASP A 1 253 ? 16.242 -23.363 -4.772 1.00 79.56 253 ASP A O 1
ATOM 2057 N N . SER A 1 254 ? 14.675 -21.767 -4.954 1.00 73.00 254 SER A N 1
ATOM 2058 C CA . SER A 1 254 ? 14.968 -21.132 -3.664 1.00 73.00 254 SER A CA 1
ATOM 2059 C C . SER A 1 254 ? 14.710 -22.033 -2.455 1.00 73.00 254 SER A C 1
ATOM 2061 O O . SER A 1 254 ? 15.259 -21.747 -1.400 1.00 73.00 254 SER A O 1
ATOM 2063 N N . TRP A 1 255 ? 13.841 -23.042 -2.562 1.00 70.44 255 TRP A N 1
ATOM 2064 C CA . TRP A 1 255 ? 13.549 -23.976 -1.464 1.00 70.44 255 TRP A CA 1
ATOM 2065 C C . TRP A 1 255 ? 14.483 -25.189 -1.476 1.00 70.44 255 TRP A C 1
ATOM 2067 O O . TRP A 1 255 ? 14.630 -25.863 -0.463 1.00 70.44 255 TRP A O 1
ATOM 2077 N N . SER A 1 256 ? 15.079 -25.481 -2.634 1.00 66.81 256 SER A N 1
ATOM 2078 C CA . SER A 1 256 ? 16.029 -26.581 -2.824 1.00 66.81 256 SER A CA 1
ATOM 2079 C C . SER A 1 256 ? 17.472 -26.238 -2.434 1.00 66.81 256 SER A C 1
ATOM 2081 O O . SER A 1 256 ? 18.315 -27.132 -2.387 1.00 66.81 256 SER A O 1
ATOM 2083 N N . ARG A 1 257 ? 17.752 -24.955 -2.186 1.00 51.91 257 ARG A N 1
ATOM 2084 C CA . ARG A 1 257 ? 19.043 -24.421 -1.740 1.00 51.91 257 ARG A CA 1
ATOM 2085 C C . ARG A 1 257 ? 18.962 -24.022 -0.276 1.00 51.91 257 ARG A C 1
ATOM 2087 O O . ARG A 1 257 ? 19.976 -24.229 0.422 1.00 51.91 257 ARG A O 1
#

Solvent-accessible surface area (backbone atoms only — not comparable to full-atom values): 13924 Å² total; per-residue (Å²): 110,56,64,60,38,49,51,49,43,38,65,46,54,43,40,40,56,78,48,47,48,75,46,95,91,48,100,54,75,45,41,56,54,55,56,42,43,45,53,38,31,51,48,44,68,73,33,95,57,32,69,66,50,61,57,55,88,61,39,61,61,48,50,54,52,52,48,52,54,51,52,53,51,63,74,39,45,82,68,25,70,84,78,43,46,69,58,59,50,53,52,51,48,48,65,67,32,59,59,38,56,58,38,50,41,62,68,69,36,60,79,79,45,47,63,57,45,53,51,23,52,49,52,27,51,50,50,16,49,50,38,35,72,76,48,31,70,42,46,74,42,38,84,75,75,43,69,70,34,52,72,37,29,21,36,39,65,71,33,24,47,64,44,12,38,52,26,28,51,53,21,52,51,28,44,78,68,73,35,54,80,73,14,52,64,30,44,53,56,28,37,45,15,58,24,67,67,15,52,47,54,35,49,54,55,49,50,52,49,29,71,75,67,67,43,72,74,60,57,55,57,58,53,49,37,51,50,50,53,68,70,46,85,73,69,93,56,77,51,60,42,84,85,66,57,64,76,59,53,56,51,55,54,64,72,76,107

Nearest PDB structures (foldseek):
  8gh3-assembly1_F  TM=3.059E-01  e=8.750E+00  Trypanosoma cruzi cruzi

Radius of gyration: 20.23 Å; Cα contacts (8 Å, |Δi|>4): 265; chains: 1; bounding box: 53×42×55 Å

pLDDT: mean 91.45, std 8.46, range [51.91, 98.5]

Sequence (257 aa):
MTYFLLLLTLYVWPFGQLLSFSVPQLSFTLYFLDLVVFLVFLSLVFSRKRKEIFLGSITKPLLIFLSVAAISLVFNLKQGISVGLPLSFFYLLRLIIYPSLFFAARHVGINKLKNPLLISLGIFSLLSLLQYLIFPDMRYLKNLGFDDHYFRLIGSFYDP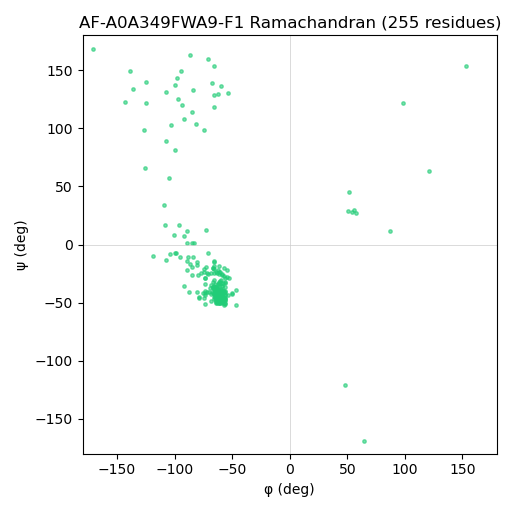NFTGAVFAGIALYFIAKNKLLFSIPFVGLLALTFSRASYLVFAVGLIYLLITNKKTKLLLLLILLGIIIYLTPKPFGEGVNLLRTFSIFSRFDSWSR